Protein AF-A0A966X1D1-F1 (afdb_monomer)

pLDDT: mean 87.2, std 9.24, range [39.31, 96.75]

Foldseek 3Di:
DEEEEALQQDAPVNVVVVLVVQVVCPPPPPRDDYHYYHDVLPNPVVVVRRDSVVVVVVVVSCCVRVVDDDDDAQEDAPAFQQVLVVVQVVCVDPVHDPPRPDDRHHYPHFQDDDPDDDPQRRHDDDDDDQQDQDDDDPPDDDDDCVVDPDDDPVCDSVLVSLLVVLLVVLVVLVVQQVRDWDWDWDQDPVHNVDTDIDTDRDALVVDDDDDPDCPNVVSNVVSNVVSVRDDDDPDPCPVCNDLVNVLVVLLVVCLVPVQPQVSVLSVCCDPLNNDDPVRVVQLVVQCVDPPDDPGSLCCLCPPDDDPCNVSSPVVNVVSVVLSVVVVPDDPVVSVVCSVVVSD

Mean predicted aligned error: 11.19 Å

Nearest PDB structures (foldseek):
  4cej-assembly1_A  TM=7.324E-01  e=1.810E-12  Bacillus subtilis subsp. subtilis str. 168
  4ceh-assembly1_A  TM=7.494E-01  e=4.496E-12  Bacillus subtilis subsp. subtilis str. 168
  4cei-assembly1_A  TM=7.234E-01  e=2.853E-12  Bacillus subtilis subsp. subtilis str. 168
  3u4q-assembly1_A  TM=7.160E-01  e=6.696E-10  Bacillus subtilis
  4c2t-assembly1_B  TM=5.516E-01  e=1.252E-07  Deinococcus radiodurans

Structure (mmCIF, N/CA/C/O backbone):
data_AF-A0A966X1D1-F1
#
_entry.id   AF-A0A966X1D1-F1
#
loop_
_atom_site.group_PDB
_atom_site.id
_atom_site.type_symbol
_atom_site.label_atom_id
_atom_site.label_alt_id
_atom_site.label_comp_id
_atom_site.label_asym_id
_atom_site.label_entity_id
_atom_site.label_seq_id
_atom_site.pdbx_PDB_ins_code
_atom_site.Cartn_x
_atom_site.Cartn_y
_atom_site.Cartn_z
_atom_site.occupancy
_atom_site.B_iso_or_equiv
_atom_site.auth_seq_id
_atom_site.auth_comp_id
_atom_site.auth_asym_id
_atom_site.auth_atom_id
_atom_site.pdbx_PDB_model_num
ATOM 1 N N . HIS A 1 1 ? -9.100 1.333 -34.256 1.00 88.81 1 HIS A N 1
ATOM 2 C CA . HIS A 1 1 ? -7.800 0.858 -33.735 1.00 88.81 1 HIS A CA 1
ATOM 3 C C . HIS A 1 1 ? -8.018 0.293 -32.345 1.00 88.81 1 HIS A C 1
ATOM 5 O O . HIS A 1 1 ? -8.866 0.823 -31.640 1.00 88.81 1 HIS A O 1
ATOM 11 N N . ILE A 1 2 ? -7.285 -0.753 -31.975 1.00 92.50 2 ILE A N 1
ATOM 12 C CA . ILE A 1 2 ? -7.298 -1.368 -30.646 1.00 92.50 2 ILE A CA 1
ATOM 13 C C . ILE A 1 2 ? -5.863 -1.355 -30.138 1.00 92.50 2 ILE A C 1
ATOM 15 O O . ILE A 1 2 ? -4.967 -1.827 -30.839 1.00 92.50 2 ILE A O 1
ATOM 19 N N . LEU A 1 3 ? -5.660 -0.802 -28.948 1.00 95.25 3 LEU A N 1
ATOM 20 C CA . LEU A 1 3 ? -4.373 -0.778 -28.267 1.00 95.25 3 LEU A CA 1
ATOM 21 C C . LEU A 1 3 ? -4.530 -1.511 -26.944 1.00 95.25 3 LEU A C 1
ATOM 23 O O . LEU A 1 3 ? -5.483 -1.250 -26.210 1.00 95.25 3 LEU A O 1
ATOM 27 N N . ILE A 1 4 ? -3.617 -2.432 -26.672 1.00 93.50 4 ILE A N 1
ATOM 28 C CA . ILE A 1 4 ? -3.627 -3.247 -25.463 1.00 93.50 4 ILE A CA 1
ATOM 29 C C . ILE A 1 4 ? -2.262 -3.103 -24.825 1.00 93.50 4 ILE A C 1
ATOM 31 O O . ILE A 1 4 ? -1.259 -3.457 -25.438 1.00 93.50 4 ILE A O 1
ATOM 35 N N . ASP A 1 5 ? -2.248 -2.557 -23.620 1.00 93.75 5 ASP A N 1
ATOM 36 C CA . ASP A 1 5 ? -1.052 -2.427 -22.799 1.00 93.75 5 ASP A CA 1
ATOM 37 C C . ASP A 1 5 ? -1.064 -3.493 -21.696 1.00 93.75 5 ASP A C 1
ATOM 39 O O . ASP A 1 5 ? -2.114 -4.080 -21.416 1.00 93.75 5 ASP A O 1
ATOM 43 N N . GLU A 1 6 ? 0.092 -3.748 -21.089 1.00 91.81 6 GLU A N 1
ATOM 44 C CA . GLU A 1 6 ? 0.270 -4.727 -20.005 1.00 91.81 6 GLU A CA 1
ATOM 45 C C . GLU A 1 6 ? -0.285 -6.128 -20.341 1.00 91.81 6 GLU A C 1
ATOM 47 O O . GLU A 1 6 ? -0.885 -6.819 -19.510 1.00 91.81 6 GLU A O 1
ATOM 52 N N . PHE A 1 7 ? -0.090 -6.581 -21.588 1.00 91.81 7 PHE A N 1
ATOM 53 C CA . PHE A 1 7 ? -0.686 -7.827 -22.081 1.00 91.81 7 PHE A CA 1
ATOM 54 C C . PHE A 1 7 ? -0.301 -9.065 -21.258 1.00 91.81 7 PHE A C 1
ATOM 56 O O . PHE A 1 7 ? -1.066 -10.031 -21.215 1.00 91.81 7 PHE A O 1
ATOM 63 N N . GLN A 1 8 ? 0.831 -9.028 -20.550 1.00 87.38 8 GLN A N 1
ATOM 64 C CA . GLN A 1 8 ? 1.269 -10.098 -19.655 1.00 87.38 8 GLN A CA 1
ATOM 65 C C . GLN A 1 8 ? 0.300 -10.418 -18.519 1.00 87.38 8 GLN A C 1
ATOM 67 O O . GLN A 1 8 ? 0.338 -11.535 -18.005 1.00 87.38 8 GLN A O 1
ATOM 72 N N . ASP A 1 9 ? -0.582 -9.484 -18.167 1.00 87.62 9 ASP A N 1
ATOM 73 C CA . ASP A 1 9 ? -1.576 -9.666 -17.109 1.00 87.62 9 ASP A CA 1
ATOM 74 C C . ASP A 1 9 ? -2.935 -10.145 -17.643 1.00 87.62 9 ASP A C 1
ATOM 76 O O . ASP A 1 9 ? -3.873 -10.378 -16.873 1.00 87.62 9 ASP A O 1
ATOM 80 N N . THR A 1 10 ? -3.034 -10.356 -18.958 1.00 86.75 10 THR A N 1
ATOM 81 C CA . THR A 1 10 ? -4.233 -10.877 -19.618 1.00 86.75 10 THR A CA 1
ATOM 82 C C . THR A 1 10 ? -4.444 -12.345 -19.254 1.00 86.75 10 THR A C 1
ATOM 84 O O . THR A 1 10 ? -3.523 -13.164 -19.297 1.00 86.75 10 THR A O 1
ATOM 87 N N . ASN A 1 11 ? -5.682 -12.713 -18.924 1.00 87.12 11 ASN A N 1
ATOM 88 C CA . ASN A 1 11 ? -6.058 -14.109 -18.701 1.00 87.12 11 ASN A CA 1
ATOM 89 C C . ASN A 1 11 ? -6.617 -14.769 -19.986 1.00 87.12 11 ASN A C 1
ATOM 91 O O . ASN A 1 11 ? -7.057 -14.073 -20.908 1.00 87.12 11 ASN A O 1
ATOM 95 N N . PRO A 1 12 ? -6.666 -16.115 -20.066 1.00 88.44 12 PRO A N 1
ATOM 96 C CA . PRO A 1 12 ? -7.132 -16.805 -21.271 1.00 88.44 12 PRO A CA 1
ATOM 97 C C . PRO A 1 12 ? -8.555 -16.442 -21.714 1.00 88.44 12 PRO A C 1
ATOM 99 O O . PRO A 1 12 ? -8.830 -16.452 -22.909 1.00 88.44 12 PRO A O 1
ATOM 102 N N . LEU A 1 13 ? -9.451 -16.095 -20.783 1.00 89.94 13 LEU A N 1
ATOM 103 C CA . LEU A 1 13 ? -10.827 -15.707 -21.102 1.00 89.94 13 LEU A CA 1
ATOM 104 C C . LEU A 1 13 ? -10.876 -14.332 -21.780 1.00 89.94 13 LEU A C 1
ATOM 106 O O . LEU A 1 13 ? -11.547 -14.173 -22.795 1.00 89.94 13 LEU A O 1
ATOM 110 N N . GLN A 1 14 ? -10.136 -13.353 -21.256 1.00 90.06 14 GLN A N 1
ATOM 111 C CA . GLN A 1 14 ? -10.002 -12.028 -21.870 1.00 90.06 14 GLN A CA 1
ATOM 112 C C . GLN A 1 14 ? -9.433 -12.143 -23.287 1.00 90.06 14 GLN A C 1
ATOM 114 O O . GLN A 1 14 ? -9.972 -11.543 -24.218 1.00 90.06 14 GLN A O 1
ATOM 119 N N . TRP A 1 15 ? -8.403 -12.978 -23.466 1.00 91.81 15 TRP A N 1
ATOM 120 C CA . TRP A 1 15 ? -7.852 -13.257 -24.788 1.00 91.81 15 TRP A CA 1
ATOM 121 C C . TRP A 1 15 ? -8.873 -13.928 -25.716 1.00 91.81 15 TRP A C 1
ATOM 123 O O . TRP A 1 15 ? -9.008 -13.514 -26.861 1.00 91.81 15 TRP A O 1
ATOM 133 N N . GLN A 1 16 ? -9.633 -14.920 -25.242 1.00 92.25 16 GLN A N 1
ATOM 134 C CA . GLN A 1 16 ? -10.668 -15.586 -26.043 1.00 92.25 16 GLN A CA 1
ATOM 135 C C . GLN A 1 16 ? -11.776 -14.631 -26.494 1.00 92.25 16 GLN A C 1
ATOM 137 O O . GLN A 1 16 ? -12.196 -14.706 -27.649 1.00 92.25 16 GLN A O 1
ATOM 142 N N . ILE A 1 17 ? -12.232 -13.730 -25.619 1.00 92.19 17 ILE A N 1
ATOM 143 C CA . ILE A 1 17 ? -13.240 -12.714 -25.953 1.00 92.19 17 ILE A CA 1
ATOM 144 C C . ILE A 1 17 ? -12.704 -11.794 -27.049 1.00 92.19 17 ILE A C 1
ATOM 146 O O . ILE A 1 17 ? -13.352 -11.620 -28.081 1.00 92.19 17 ILE A O 1
ATOM 150 N N . LEU A 1 18 ? -11.498 -11.256 -26.849 1.00 91.62 18 LEU A N 1
ATOM 151 C CA . LEU A 1 18 ? -10.853 -10.385 -27.825 1.00 91.62 18 LEU A CA 1
ATOM 152 C C . LEU A 1 18 ? -10.659 -11.102 -29.163 1.00 91.62 18 LEU A C 1
ATOM 154 O O . LEU A 1 18 ? -11.050 -10.579 -30.200 1.00 91.62 18 LEU A O 1
ATOM 158 N N . LYS A 1 19 ? -10.099 -12.313 -29.138 1.00 91.88 19 LYS A N 1
ATOM 159 C CA . LYS A 1 19 ? -9.863 -13.133 -30.326 1.00 91.88 19 LYS A CA 1
ATOM 160 C C . LYS A 1 19 ? -11.161 -13.395 -31.087 1.00 91.88 19 LYS A C 1
ATOM 162 O O . LYS A 1 19 ? -11.200 -13.162 -32.287 1.00 91.88 19 LYS A O 1
ATOM 167 N N . SER A 1 20 ? -12.226 -13.798 -30.393 1.00 91.94 20 SER A N 1
ATOM 168 C CA . SER A 1 20 ? -13.531 -14.069 -31.016 1.00 91.94 20 SER A CA 1
ATOM 169 C C . SER A 1 20 ? -14.120 -12.817 -31.666 1.00 91.94 20 SER A C 1
ATOM 171 O O . SER A 1 20 ? -14.662 -12.882 -32.766 1.00 91.94 20 SER A O 1
ATOM 173 N N . TRP A 1 21 ? -13.982 -11.663 -31.010 1.00 91.62 21 TRP A N 1
ATOM 174 C CA . TRP A 1 21 ? -14.433 -10.390 -31.563 1.00 91.62 21 TRP A CA 1
ATOM 175 C C . TRP A 1 21 ? -13.627 -9.977 -32.800 1.00 91.62 21 TRP A C 1
ATOM 177 O O . TRP A 1 21 ? -14.213 -9.554 -33.791 1.00 91.62 21 TRP A O 1
ATOM 187 N N . LEU A 1 22 ? -12.302 -10.151 -32.778 1.00 91.38 22 LEU A N 1
ATOM 188 C CA . LEU A 1 22 ? -11.427 -9.874 -33.921 1.00 91.38 22 LEU A CA 1
ATOM 189 C C . LEU A 1 22 ? -11.701 -10.819 -35.102 1.00 91.38 22 LEU A C 1
ATOM 191 O O . LEU A 1 22 ? -11.741 -10.371 -36.246 1.00 91.38 22 LEU A O 1
ATOM 195 N N . GLU A 1 23 ? -11.932 -12.106 -34.833 1.00 89.56 23 GLU A N 1
ATOM 196 C CA . GLU A 1 23 ? -12.261 -13.113 -35.850 1.00 89.56 23 GLU A CA 1
ATOM 197 C C . GLU A 1 23 ? -13.614 -12.844 -36.524 1.00 89.56 23 GLU A C 1
ATOM 199 O O . GLU A 1 23 ? -13.750 -13.093 -37.721 1.00 89.56 23 GLU A O 1
ATOM 204 N N . ALA A 1 24 ? -14.587 -12.275 -35.803 1.00 89.56 24 ALA A N 1
ATOM 205 C CA . ALA A 1 24 ? -15.908 -11.952 -36.347 1.00 89.56 24 ALA A CA 1
ATOM 206 C C . ALA A 1 24 ? -15.876 -10.920 -37.492 1.00 89.56 24 ALA A C 1
ATOM 208 O O . ALA A 1 24 ? -16.814 -10.870 -38.284 1.00 89.56 24 ALA A O 1
ATOM 209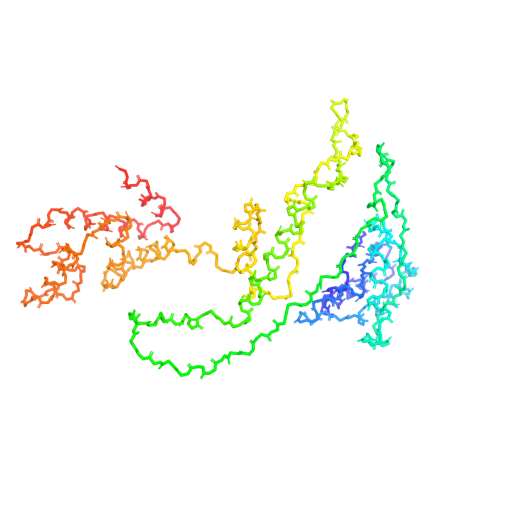 N N . TYR A 1 25 ? -14.805 -10.127 -37.612 1.00 87.50 25 TYR A N 1
ATOM 210 C CA . TYR A 1 25 ? -14.628 -9.197 -38.731 1.00 87.50 25 TYR A CA 1
ATOM 211 C C . TYR A 1 25 ? -14.186 -9.884 -40.033 1.00 87.50 25 TYR A C 1
ATOM 213 O O . TYR A 1 25 ? -14.364 -9.305 -41.099 1.00 87.50 25 TYR A O 1
ATOM 221 N N . GLY A 1 26 ? -13.597 -11.086 -39.989 1.00 82.56 26 GLY A N 1
ATOM 222 C CA . GLY A 1 26 ? -13.077 -11.759 -41.186 1.00 82.56 26 GLY A CA 1
ATOM 223 C C . GLY A 1 26 ? -12.153 -10.862 -42.031 1.00 82.56 26 GLY A C 1
ATOM 224 O O . GLY A 1 26 ? -11.173 -10.311 -41.514 1.00 82.56 26 GLY A O 1
ATOM 225 N N . ASP A 1 27 ? -12.499 -10.707 -43.313 1.00 78.69 27 ASP A N 1
ATOM 226 C CA . ASP A 1 27 ? -11.814 -9.847 -44.295 1.00 78.69 27 ASP A CA 1
ATOM 227 C C . ASP A 1 27 ? -12.504 -8.479 -44.493 1.00 78.69 27 ASP A C 1
ATOM 229 O O . ASP A 1 27 ? -12.261 -7.791 -45.486 1.00 78.69 27 ASP A O 1
ATOM 233 N N . ASP A 1 28 ? -13.379 -8.065 -43.569 1.00 81.62 28 ASP A N 1
ATOM 234 C CA . ASP A 1 28 ? -14.044 -6.759 -43.624 1.00 81.62 28 ASP A CA 1
ATOM 235 C C . ASP A 1 28 ? -13.009 -5.617 -43.649 1.00 81.62 28 ASP A C 1
ATOM 237 O O . ASP A 1 28 ? -12.093 -5.546 -42.824 1.00 81.62 28 ASP A O 1
ATOM 241 N N . ALA A 1 29 ? -13.184 -4.676 -44.579 1.00 76.56 29 ALA A N 1
ATOM 242 C CA . ALA A 1 29 ? -12.349 -3.484 -44.703 1.00 76.56 29 ALA A CA 1
ATOM 243 C C . ALA A 1 29 ? -12.381 -2.594 -43.444 1.00 76.56 29 ALA A C 1
ATOM 245 O O . ALA A 1 29 ? -11.431 -1.852 -43.189 1.00 76.56 29 ALA A O 1
ATOM 246 N N . ASN A 1 30 ? -13.441 -2.688 -42.634 1.00 84.81 30 ASN A N 1
ATOM 247 C CA . ASN A 1 30 ? -13.583 -1.968 -41.368 1.00 84.81 30 ASN A CA 1
ATOM 248 C C . ASN A 1 30 ? -12.915 -2.676 -40.178 1.00 84.81 30 ASN A C 1
ATOM 250 O O . ASN A 1 30 ? -13.029 -2.206 -39.040 1.00 84.81 30 ASN A O 1
ATOM 254 N N . ARG A 1 31 ? -12.213 -3.795 -40.405 1.00 88.12 31 ARG A N 1
ATOM 255 C CA . ARG A 1 31 ? -11.519 -4.530 -39.345 1.00 8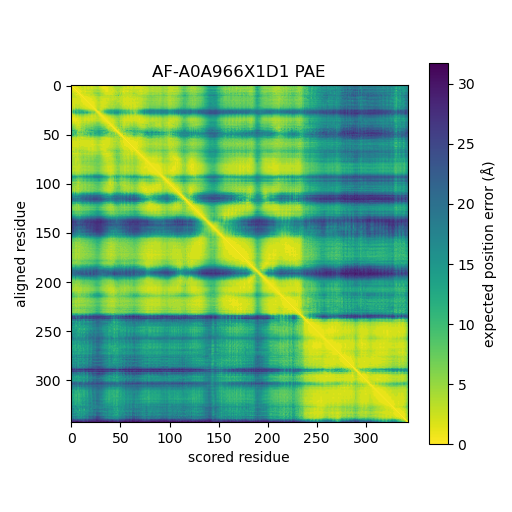8.12 31 ARG A CA 1
ATOM 256 C C . ARG A 1 31 ? -10.507 -3.626 -38.623 1.00 88.12 31 ARG A C 1
ATOM 258 O O . ARG A 1 31 ? -9.662 -2.992 -39.262 1.00 88.12 31 ARG A O 1
ATOM 265 N N . PRO A 1 32 ? -10.535 -3.562 -37.280 1.00 90.38 32 PRO A N 1
ATOM 266 C CA . PRO A 1 32 ? -9.653 -2.674 -36.536 1.00 90.38 32 PRO A CA 1
ATOM 267 C C . PRO A 1 32 ? -8.192 -3.126 -36.632 1.00 90.38 32 PRO A C 1
ATOM 269 O O . PRO A 1 32 ? -7.889 -4.307 -36.496 1.00 90.38 32 PRO A O 1
ATOM 272 N N . LYS A 1 33 ? -7.260 -2.177 -36.777 1.00 91.75 33 LYS A N 1
ATOM 273 C CA . LYS A 1 33 ? -5.832 -2.447 -36.538 1.00 91.75 33 LYS A CA 1
ATOM 274 C C . LYS A 1 33 ? -5.593 -2.685 -35.048 1.00 91.75 33 LYS A C 1
ATOM 276 O O . LYS A 1 33 ? -6.144 -1.937 -34.234 1.00 91.75 33 LYS A O 1
ATOM 281 N N . VAL A 1 34 ? -4.758 -3.666 -34.720 1.00 93.19 34 VAL A N 1
ATOM 282 C CA . VAL A 1 34 ? -4.457 -4.093 -33.348 1.00 93.19 34 VAL A CA 1
ATOM 283 C C . VAL A 1 34 ? -2.988 -3.819 -33.036 1.00 93.19 34 VAL A C 1
ATOM 285 O O . VAL A 1 34 ? -2.125 -4.085 -33.868 1.00 93.19 34 VAL A O 1
ATOM 288 N N . PHE A 1 35 ? -2.715 -3.290 -31.847 1.00 95.00 35 PHE A N 1
ATOM 289 C CA . PHE A 1 35 ? -1.373 -3.089 -31.311 1.00 95.00 35 PHE A CA 1
ATOM 290 C C . PHE A 1 35 ? -1.340 -3.592 -29.867 1.00 95.00 35 PHE A C 1
ATOM 292 O O . PHE A 1 35 ? -2.187 -3.200 -29.065 1.00 95.00 35 PHE A O 1
ATOM 299 N N . ILE A 1 36 ? -0.400 -4.482 -29.555 1.00 94.19 36 ILE A N 1
ATOM 300 C CA . ILE A 1 36 ? -0.274 -5.115 -28.239 1.00 94.19 36 ILE A CA 1
ATOM 301 C C . ILE A 1 36 ? 1.122 -4.831 -27.695 1.00 94.19 36 ILE A C 1
ATOM 303 O O . ILE A 1 36 ? 2.110 -5.018 -28.403 1.00 94.19 36 ILE A O 1
ATOM 307 N N . VAL A 1 37 ? 1.187 -4.404 -26.439 1.00 94.50 37 VAL A N 1
ATOM 308 C CA . VAL A 1 37 ? 2.413 -4.147 -25.685 1.00 94.50 37 VAL A CA 1
ATOM 309 C C . VAL A 1 37 ? 2.371 -4.950 -24.392 1.00 94.50 37 VAL A C 1
ATOM 311 O O . VAL A 1 37 ? 1.318 -5.119 -23.776 1.00 94.50 37 VAL A O 1
ATOM 314 N N . GLY A 1 38 ? 3.524 -5.467 -23.985 1.00 91.69 38 GLY A N 1
ATOM 315 C CA . GLY A 1 38 ? 3.691 -6.084 -22.681 1.00 91.69 38 GLY A CA 1
ATOM 316 C C . GLY A 1 38 ? 5.076 -6.692 -22.509 1.00 91.69 38 GLY A C 1
ATOM 317 O O . GLY A 1 38 ? 5.841 -6.818 -23.467 1.00 91.69 38 GLY A O 1
ATOM 318 N N . ASP A 1 39 ? 5.388 -7.084 -21.279 1.00 89.31 39 ASP A N 1
ATOM 319 C CA . ASP A 1 39 ? 6.649 -7.732 -20.926 1.00 89.31 39 ASP A CA 1
ATOM 320 C C . ASP A 1 39 ? 6.376 -9.058 -20.201 1.00 89.31 39 ASP A C 1
ATOM 322 O O . ASP A 1 39 ? 5.984 -9.050 -19.029 1.00 89.31 39 ASP A O 1
ATOM 326 N N . PRO A 1 40 ? 6.621 -10.219 -20.840 1.00 85.00 40 PRO A N 1
ATOM 327 C CA . PRO A 1 40 ? 6.449 -11.525 -20.204 1.00 85.00 40 PRO A CA 1
ATOM 328 C C . PRO A 1 40 ? 7.212 -11.665 -18.877 1.00 85.00 40 PRO A C 1
ATOM 330 O O . PRO A 1 40 ? 6.760 -12.381 -17.980 1.00 85.00 40 PRO A O 1
ATOM 333 N N . LYS A 1 41 ? 8.344 -10.960 -18.722 1.00 83.44 41 LYS A N 1
ATOM 334 C CA . LYS A 1 41 ? 9.158 -10.960 -17.494 1.00 83.44 41 LYS A CA 1
ATOM 335 C C . LYS A 1 41 ? 8.411 -10.352 -16.304 1.00 83.44 41 LYS A C 1
ATOM 337 O O . LYS A 1 41 ? 8.664 -10.742 -15.163 1.00 83.44 41 LYS A O 1
ATOM 342 N N . GLN A 1 42 ? 7.481 -9.434 -16.571 1.00 83.75 42 GLN A N 1
ATOM 343 C CA . GLN A 1 42 ? 6.706 -8.688 -15.577 1.00 83.75 42 GLN A CA 1
ATOM 344 C C . GLN A 1 42 ? 5.358 -9.345 -15.244 1.00 83.75 42 GLN A C 1
ATOM 346 O O . GLN A 1 42 ? 4.578 -8.780 -14.484 1.00 83.75 42 GLN A O 1
ATOM 351 N N . SER A 1 43 ? 5.093 -10.562 -15.741 1.00 85.00 43 SER A N 1
ATOM 352 C CA . SER A 1 43 ? 3.894 -11.343 -15.403 1.00 85.00 43 SER A CA 1
ATOM 353 C C . SER A 1 43 ? 3.899 -11.776 -13.926 1.00 85.00 43 SER A C 1
ATOM 355 O O . SER A 1 43 ? 4.234 -12.918 -13.587 1.00 85.00 43 SER A O 1
ATOM 357 N N . ILE A 1 44 ? 3.475 -10.889 -13.027 1.00 80.12 44 ILE A N 1
ATOM 358 C CA . ILE A 1 44 ? 3.412 -11.140 -11.577 1.00 80.12 44 ILE A CA 1
ATOM 359 C C . ILE A 1 44 ? 2.012 -11.555 -11.091 1.00 80.12 44 ILE A C 1
ATOM 361 O O . ILE A 1 44 ? 1.847 -11.942 -9.932 1.00 80.12 44 ILE A O 1
ATOM 365 N N . TYR A 1 45 ? 1.007 -11.567 -11.975 1.00 77.88 45 TYR A N 1
ATOM 366 C CA . TYR A 1 45 ? -0.391 -11.878 -11.651 1.00 77.88 45 TYR A CA 1
ATOM 367 C C . TYR A 1 45 ? -0.826 -13.321 -11.969 1.00 77.88 45 TYR A C 1
ATOM 369 O O . TYR A 1 45 ? -2.012 -13.593 -12.162 1.00 77.88 45 TYR A O 1
ATOM 377 N N . ARG A 1 46 ? 0.090 -14.303 -11.942 1.00 75.62 46 ARG A N 1
ATOM 378 C CA . ARG A 1 46 ? -0.248 -15.729 -12.176 1.00 75.62 46 ARG A CA 1
ATOM 379 C C . ARG A 1 46 ? -1.361 -16.253 -11.251 1.00 75.62 46 ARG A C 1
ATOM 381 O O . ARG A 1 46 ? -2.156 -17.096 -11.656 1.00 75.62 46 ARG A O 1
ATOM 388 N N . PHE A 1 47 ? -1.474 -15.727 -10.030 1.00 72.44 47 PHE A N 1
ATOM 389 C CA . PHE A 1 47 ? -2.561 -16.061 -9.097 1.00 72.44 47 PHE A CA 1
ATOM 390 C C . PHE A 1 47 ? -3.955 -15.626 -9.592 1.00 72.44 47 PHE A C 1
ATOM 392 O O . PHE A 1 47 ? -4.956 -16.203 -9.179 1.00 72.44 47 PHE A O 1
ATOM 399 N N . ARG A 1 48 ? -4.028 -14.659 -10.518 1.00 67.25 48 ARG A N 1
ATOM 400 C CA . ARG A 1 48 ? -5.246 -14.255 -11.244 1.00 67.25 48 ARG A CA 1
ATOM 401 C C . ARG A 1 48 ? -5.424 -14.996 -12.576 1.00 67.25 48 ARG A C 1
ATOM 403 O O . ARG A 1 48 ? -6.263 -14.605 -13.380 1.00 67.25 48 ARG A O 1
ATOM 410 N N . ARG A 1 49 ? -4.673 -16.085 -12.791 1.00 71.75 49 ARG A N 1
ATOM 411 C CA . ARG A 1 49 ? -4.660 -16.906 -14.016 1.00 71.75 49 ARG A CA 1
ATOM 412 C C . ARG A 1 49 ? -4.110 -16.193 -15.259 1.00 71.75 49 ARG A C 1
ATOM 414 O O . ARG A 1 49 ? -4.449 -16.598 -16.368 1.00 71.75 49 ARG A O 1
ATOM 421 N N . ALA A 1 50 ? -3.264 -15.176 -15.091 1.00 68.75 50 ALA A N 1
ATOM 422 C CA . ALA A 1 50 ? -2.432 -14.686 -16.188 1.00 68.75 50 ALA A CA 1
ATOM 423 C C . ALA A 1 50 ? -1.494 -15.811 -16.668 1.00 68.75 50 ALA A C 1
ATOM 425 O O . ALA A 1 50 ? -0.950 -16.562 -15.846 1.00 68.75 50 ALA A O 1
ATOM 426 N N . ASP A 1 51 ? -1.345 -15.958 -17.985 1.00 74.38 51 ASP A N 1
ATOM 427 C CA . ASP A 1 51 ? -0.569 -17.035 -18.605 1.00 74.38 51 ASP A CA 1
ATOM 428 C C . ASP A 1 51 ? 0.409 -16.460 -19.643 1.00 74.38 51 ASP A C 1
ATOM 430 O O . ASP A 1 51 ? -0.025 -16.066 -20.725 1.00 74.38 51 ASP A O 1
ATOM 434 N N . PRO A 1 52 ? 1.729 -16.453 -19.367 1.00 70.81 52 PRO A N 1
ATOM 435 C CA . PRO A 1 52 ? 2.741 -15.948 -20.298 1.00 70.81 52 PRO A CA 1
ATOM 436 C C . PRO A 1 52 ? 2.715 -16.611 -21.681 1.00 70.81 52 PRO A C 1
ATOM 438 O O . PRO A 1 52 ? 3.142 -16.002 -22.661 1.00 70.81 52 PRO A O 1
ATOM 441 N N . ARG A 1 53 ? 2.171 -17.834 -21.799 1.00 78.56 53 ARG A N 1
ATOM 442 C CA . ARG A 1 53 ? 2.000 -18.526 -23.091 1.00 78.56 53 ARG A CA 1
ATOM 443 C C . ARG A 1 53 ? 1.030 -17.796 -24.025 1.00 78.56 53 ARG A C 1
ATOM 445 O O . ARG A 1 53 ? 1.061 -18.027 -25.234 1.00 78.56 53 ARG A O 1
ATOM 452 N N . LEU A 1 54 ? 0.188 -16.907 -23.489 1.00 84.81 54 LEU A N 1
ATOM 453 C CA . LEU A 1 54 ? -0.717 -16.078 -24.281 1.00 84.81 54 LEU A CA 1
ATOM 454 C C . LEU A 1 54 ? 0.030 -15.114 -25.197 1.00 84.81 54 LEU A C 1
ATOM 456 O O . LEU A 1 54 ? -0.489 -14.838 -26.272 1.00 84.81 54 LEU A O 1
ATOM 460 N N . PHE A 1 55 ? 1.243 -14.666 -24.849 1.00 87.06 55 PHE A N 1
ATOM 461 C CA . PHE A 1 55 ? 2.047 -13.861 -25.775 1.00 87.06 55 PHE A CA 1
ATOM 462 C C . PHE A 1 55 ? 2.324 -14.616 -27.062 1.00 87.06 55 PHE A C 1
ATOM 464 O O . PHE A 1 55 ? 2.017 -14.116 -28.134 1.00 87.06 55 PHE A O 1
ATOM 471 N N . THR A 1 56 ? 2.826 -15.849 -26.965 1.00 86.94 56 THR A N 1
ATOM 472 C CA . THR A 1 56 ? 3.112 -16.669 -28.147 1.00 86.94 56 THR A CA 1
ATOM 473 C C . THR A 1 56 ? 1.853 -16.895 -28.985 1.00 86.94 56 THR A C 1
ATOM 475 O O . THR A 1 56 ? 1.897 -16.792 -30.209 1.00 86.94 56 THR A O 1
ATOM 478 N N . ALA A 1 57 ? 0.712 -17.153 -28.334 1.00 89.88 57 ALA A N 1
ATOM 479 C CA . ALA A 1 57 ? -0.565 -17.327 -29.023 1.00 89.88 57 ALA A CA 1
ATOM 480 C C . ALA A 1 57 ? -1.043 -16.039 -29.719 1.00 89.88 57 ALA A C 1
ATOM 482 O O . ALA A 1 57 ? -1.531 -16.100 -30.849 1.00 89.88 57 ALA A O 1
ATOM 483 N N . ALA A 1 58 ? -0.898 -14.885 -29.066 1.00 91.12 58 ALA A N 1
ATOM 484 C CA . ALA A 1 58 ? -1.283 -13.588 -29.607 1.00 91.12 58 ALA A CA 1
ATOM 485 C C . ALA A 1 58 ? -0.377 -13.153 -30.761 1.00 91.12 58 ALA A C 1
ATOM 487 O O . ALA A 1 58 ? -0.892 -12.730 -31.795 1.00 91.12 58 ALA A O 1
ATOM 488 N N . THR A 1 59 ? 0.940 -13.336 -30.633 1.00 91.50 59 THR A N 1
ATOM 489 C CA . THR A 1 59 ? 1.910 -13.086 -31.707 1.00 91.50 59 THR A CA 1
ATOM 490 C C . THR A 1 59 ? 1.554 -13.900 -32.944 1.00 91.50 59 THR A C 1
ATOM 492 O O . THR A 1 59 ? 1.316 -13.322 -33.999 1.00 91.50 59 THR A O 1
ATOM 495 N N . HIS A 1 60 ? 1.390 -15.222 -32.803 1.00 92.31 60 HIS A N 1
ATOM 496 C CA . HIS A 1 60 ? 1.055 -16.084 -33.938 1.00 92.31 60 HIS A CA 1
ATOM 497 C C . HIS A 1 60 ? -0.283 -15.703 -34.592 1.00 92.31 60 HIS A C 1
ATOM 499 O O . HIS A 1 60 ? -0.419 -15.724 -35.816 1.00 92.31 60 HIS A O 1
ATOM 505 N N . PHE A 1 61 ? -1.283 -15.332 -33.786 1.00 92.50 61 PHE A N 1
ATOM 506 C CA . PHE A 1 61 ? -2.573 -14.870 -34.293 1.00 92.50 61 PHE A CA 1
ATOM 507 C C . PHE A 1 61 ? -2.441 -13.569 -35.099 1.00 92.50 61 PHE A C 1
ATOM 509 O O . PHE A 1 61 ? -2.971 -13.474 -36.207 1.00 92.50 61 PHE A O 1
ATOM 516 N N . LEU A 1 62 ? -1.724 -12.573 -34.578 1.00 93.19 62 LEU A N 1
ATOM 517 C CA . LEU A 1 62 ? -1.565 -11.282 -35.247 1.00 93.19 62 LEU A CA 1
ATOM 518 C C . LEU A 1 62 ? -0.674 -11.371 -36.493 1.00 93.19 62 LEU A C 1
ATOM 520 O O . LEU A 1 62 ? -0.999 -10.758 -37.508 1.00 93.19 62 LEU A O 1
ATOM 524 N N . GLU A 1 63 ? 0.393 -12.167 -36.470 1.00 93.50 63 GLU A N 1
ATOM 525 C CA . GLU A 1 63 ? 1.213 -12.441 -37.658 1.00 93.50 63 GLU A CA 1
ATOM 526 C C . GLU A 1 63 ? 0.361 -13.056 -38.773 1.00 93.50 63 GLU A C 1
ATOM 528 O O . GLU A 1 63 ? 0.344 -12.564 -39.901 1.00 93.50 63 GLU A O 1
ATOM 533 N N . LYS A 1 64 ? -0.421 -14.091 -38.441 1.00 91.50 64 LYS A N 1
ATOM 534 C CA . LYS A 1 64 ? -1.224 -14.834 -39.415 1.00 91.50 64 LYS A CA 1
ATOM 535 C C . LYS A 1 64 ? -2.394 -14.030 -39.981 1.00 91.50 64 LYS A C 1
ATOM 537 O O . LYS A 1 64 ? -2.660 -14.109 -41.177 1.00 91.50 64 LYS A O 1
ATOM 542 N N . HIS A 1 65 ? -3.130 -13.313 -39.133 1.00 90.12 65 HIS A N 1
ATOM 543 C CA . HIS A 1 65 ? -4.396 -12.683 -39.526 1.00 90.12 65 HIS A CA 1
ATOM 544 C C . HIS A 1 65 ? -4.261 -11.193 -39.849 1.00 90.12 65 HIS A C 1
ATOM 546 O O . HIS A 1 65 ? -5.070 -10.663 -40.611 1.00 90.12 65 HIS A O 1
ATOM 552 N N . TYR A 1 66 ? -3.249 -10.518 -39.300 1.00 90.62 66 TYR A N 1
ATOM 553 C CA . TYR A 1 66 ? -3.043 -9.075 -39.447 1.00 90.62 66 TYR A CA 1
ATOM 554 C C . TYR A 1 66 ? -1.727 -8.710 -40.141 1.00 90.62 66 TYR A C 1
ATOM 556 O O . TYR A 1 66 ? -1.519 -7.527 -40.404 1.00 90.62 66 TYR A O 1
ATOM 564 N N . GLY A 1 67 ? -0.856 -9.682 -40.450 1.00 90.12 67 GLY A N 1
ATOM 565 C CA . GLY A 1 67 ? 0.475 -9.404 -40.998 1.00 90.12 67 GLY A CA 1
ATOM 566 C C . GLY A 1 67 ? 1.330 -8.571 -40.040 1.00 90.12 67 GLY A C 1
ATOM 567 O O . GLY A 1 67 ? 2.108 -7.730 -40.484 1.00 90.12 67 GLY A O 1
ATOM 568 N N . ALA A 1 68 ? 1.112 -8.729 -38.731 1.00 92.75 68 ALA A N 1
ATOM 569 C CA . ALA A 1 68 ? 1.830 -7.972 -37.715 1.00 92.75 68 ALA A CA 1
ATOM 570 C C . ALA A 1 68 ? 3.309 -8.382 -37.651 1.00 92.75 68 ALA A C 1
ATOM 572 O O . ALA A 1 68 ? 3.650 -9.529 -37.928 1.00 92.75 68 ALA A O 1
ATOM 573 N N . ALA A 1 69 ? 4.164 -7.446 -37.241 1.00 92.62 69 ALA A N 1
ATOM 574 C CA . ALA A 1 69 ? 5.563 -7.699 -36.921 1.00 92.62 69 ALA A CA 1
ATOM 575 C C . ALA A 1 69 ? 5.749 -7.724 -35.399 1.00 92.62 69 ALA A C 1
ATOM 577 O O . ALA A 1 69 ? 5.167 -6.900 -34.687 1.00 92.62 69 ALA A O 1
ATOM 578 N N . LEU A 1 70 ? 6.558 -8.663 -34.908 1.00 91.44 70 LEU A N 1
ATOM 579 C CA . LEU A 1 70 ? 7.007 -8.681 -33.521 1.00 91.44 70 LEU A CA 1
ATOM 580 C C . LEU A 1 70 ? 8.217 -7.756 -33.368 1.00 91.44 70 LEU A C 1
ATOM 582 O O . LEU A 1 70 ? 9.255 -7.987 -33.981 1.00 91.44 70 LEU A O 1
ATOM 586 N N . GLU A 1 71 ? 8.091 -6.754 -32.505 1.00 92.19 71 GLU A N 1
ATOM 587 C CA . GLU A 1 71 ? 9.170 -5.827 -32.167 1.00 92.19 71 GLU A CA 1
ATOM 588 C C . GLU A 1 71 ? 9.623 -6.070 -30.726 1.00 92.19 71 GLU A C 1
ATOM 590 O O . GLU A 1 71 ? 8.876 -5.829 -29.776 1.00 92.19 71 GLU A O 1
ATOM 595 N N . GLU A 1 72 ? 10.853 -6.550 -30.548 1.00 90.19 72 GLU A N 1
ATOM 596 C CA . GLU A 1 72 ? 11.441 -6.758 -29.224 1.00 90.19 72 GLU A CA 1
ATOM 597 C C . GLU A 1 72 ? 12.304 -5.558 -28.821 1.00 90.19 72 GLU A C 1
ATOM 599 O O . GLU A 1 72 ? 13.201 -5.145 -29.553 1.00 90.19 72 GLU A O 1
ATOM 604 N N . GLN A 1 73 ? 12.066 -5.015 -27.626 1.00 91.81 73 GLN A N 1
ATOM 605 C CA . GLN A 1 73 ? 12.816 -3.878 -27.089 1.00 91.81 73 GLN A CA 1
ATOM 606 C C . GLN A 1 73 ? 13.415 -4.251 -25.731 1.00 91.81 73 GLN A C 1
ATOM 608 O O . GLN A 1 73 ? 12.694 -4.403 -24.748 1.00 91.81 73 GLN A O 1
ATOM 613 N N . ASN A 1 74 ? 14.743 -4.388 -25.678 1.00 92.00 74 ASN A N 1
ATOM 614 C CA . ASN A 1 74 ? 15.498 -4.689 -24.450 1.00 92.00 74 ASN A CA 1
ATOM 615 C C . ASN A 1 74 ? 16.290 -3.478 -23.937 1.00 92.00 74 ASN A C 1
ATOM 617 O O . ASN A 1 74 ? 17.161 -3.620 -23.082 1.00 92.00 74 ASN A O 1
ATOM 621 N N . THR A 1 75 ? 16.006 -2.285 -24.463 1.00 94.25 75 THR A N 1
ATOM 622 C CA . THR A 1 75 ? 16.724 -1.064 -24.100 1.00 94.25 75 THR A CA 1
ATOM 623 C C . THR A 1 75 ? 15.808 -0.108 -23.352 1.00 94.25 75 THR A C 1
ATOM 625 O O . THR A 1 75 ? 14.816 0.391 -23.887 1.00 94.25 75 THR A O 1
ATOM 628 N N . THR A 1 76 ? 16.137 0.173 -22.093 1.00 92.75 76 THR A N 1
ATOM 629 C CA . THR A 1 76 ? 15.368 1.100 -21.260 1.00 92.75 76 THR A CA 1
ATOM 630 C C . THR A 1 76 ? 15.758 2.550 -21.529 1.00 92.75 76 THR A C 1
ATOM 632 O O . THR A 1 76 ? 16.910 2.879 -21.798 1.00 92.75 76 THR A O 1
ATOM 635 N N . ARG A 1 77 ? 14.783 3.452 -21.417 1.00 91.88 77 ARG A N 1
ATOM 636 C CA . ARG A 1 77 ? 15.013 4.906 -21.351 1.00 91.88 77 ARG A CA 1
ATOM 637 C C . ARG A 1 77 ? 14.847 5.455 -19.932 1.00 91.88 77 ARG A C 1
ATOM 639 O O . ARG A 1 77 ? 15.011 6.650 -19.718 1.00 91.88 77 ARG A O 1
ATOM 646 N N . ARG A 1 78 ? 14.471 4.593 -18.978 1.00 90.12 78 ARG A N 1
ATOM 647 C CA . ARG A 1 78 ? 14.100 4.966 -17.606 1.00 90.12 78 ARG A CA 1
ATOM 648 C C . ARG A 1 78 ? 15.265 4.827 -16.634 1.00 90.12 78 ARG A C 1
ATOM 650 O O . ARG A 1 78 ? 15.453 5.692 -15.789 1.00 90.12 78 ARG A O 1
ATOM 657 N N . ASN A 1 79 ? 16.003 3.722 -16.726 1.00 92.25 79 ASN A N 1
ATOM 658 C CA . ASN A 1 79 ? 16.962 3.338 -15.695 1.00 92.25 79 ASN A CA 1
ATOM 659 C C . ASN A 1 79 ? 18.394 3.687 -16.099 1.00 92.25 79 ASN A C 1
ATOM 661 O O . ASN A 1 79 ? 18.802 3.463 -17.237 1.00 92.25 79 ASN A O 1
ATOM 665 N N . ALA A 1 80 ? 19.167 4.170 -15.132 1.00 92.50 80 ALA A N 1
ATOM 666 C CA . ALA A 1 80 ? 20.580 4.466 -15.306 1.00 92.50 80 ALA A CA 1
ATOM 667 C C . ALA A 1 80 ? 21.440 3.185 -15.442 1.00 92.50 80 ALA A C 1
ATOM 669 O O . ALA A 1 80 ? 21.023 2.125 -14.955 1.00 92.50 80 ALA A O 1
ATOM 670 N N . PRO A 1 81 ? 22.645 3.263 -16.045 1.00 94.00 81 PRO A N 1
ATOM 671 C CA . PRO A 1 81 ? 23.505 2.103 -16.298 1.00 94.00 81 PRO A CA 1
ATOM 672 C C . PRO A 1 81 ? 23.733 1.187 -15.090 1.00 94.00 81 PRO A C 1
ATOM 674 O O . PRO A 1 81 ? 23.612 -0.028 -15.218 1.00 94.00 81 PRO A O 1
ATOM 677 N N . LYS A 1 82 ? 23.975 1.741 -13.894 1.00 94.31 82 LYS A N 1
ATOM 678 C CA . LYS A 1 82 ? 24.225 0.948 -12.675 1.00 94.31 82 LYS A CA 1
ATOM 679 C C . LYS A 1 82 ? 23.019 0.132 -12.210 1.00 94.31 82 LYS A C 1
ATOM 681 O O . LYS A 1 82 ? 23.193 -0.926 -11.612 1.00 94.31 82 LYS A O 1
ATOM 686 N N . ILE A 1 83 ? 21.802 0.594 -12.498 1.00 94.69 83 ILE A N 1
ATOM 687 C CA . ILE A 1 83 ? 20.578 -0.169 -12.222 1.00 94.69 83 ILE A CA 1
ATOM 688 C C . ILE A 1 83 ? 20.452 -1.329 -13.211 1.00 94.69 83 ILE A C 1
ATOM 690 O O . ILE A 1 83 ? 20.137 -2.444 -12.805 1.00 94.69 83 ILE A O 1
ATOM 694 N N . VAL A 1 84 ? 20.723 -1.081 -14.496 1.00 95.25 84 VAL A N 1
ATOM 695 C CA . VAL A 1 84 ? 20.680 -2.117 -15.539 1.00 95.25 84 VAL A CA 1
ATOM 696 C C . VAL A 1 84 ? 21.730 -3.199 -15.290 1.00 95.25 84 VAL A C 1
ATOM 698 O O . VAL A 1 84 ? 21.393 -4.378 -15.326 1.00 95.25 84 VAL A O 1
ATOM 701 N N . GLU A 1 85 ? 22.955 -2.814 -14.922 1.00 95.12 85 GLU A N 1
ATOM 702 C CA . GLU A 1 85 ? 24.022 -3.736 -14.509 1.00 95.12 85 GLU A CA 1
ATOM 703 C C . GLU A 1 85 ? 23.564 -4.642 -13.355 1.00 95.12 85 GLU A C 1
ATOM 705 O O . GLU A 1 85 ? 23.719 -5.862 -13.416 1.00 95.12 85 GLU A O 1
ATOM 710 N N . ALA A 1 86 ? 22.929 -4.065 -12.329 1.00 94.81 86 ALA A N 1
ATOM 711 C CA . ALA A 1 86 ? 22.411 -4.827 -11.197 1.00 94.81 86 ALA A CA 1
ATOM 712 C C . ALA A 1 86 ? 21.282 -5.792 -11.600 1.00 94.81 86 ALA A C 1
ATOM 714 O O . ALA A 1 86 ? 21.264 -6.934 -11.142 1.00 94.81 86 ALA A O 1
ATOM 715 N N . VAL A 1 87 ? 20.356 -5.362 -12.464 1.00 93.38 87 VAL A N 1
ATOM 716 C CA . VAL A 1 87 ? 19.278 -6.218 -12.986 1.00 93.38 87 VAL A CA 1
ATOM 717 C C . VAL A 1 87 ? 19.864 -7.380 -13.789 1.00 93.38 87 VAL A C 1
ATOM 719 O O . VAL A 1 87 ? 19.544 -8.531 -13.495 1.00 93.38 87 VAL A O 1
ATOM 722 N N . ASN A 1 88 ? 20.765 -7.106 -14.735 1.00 94.25 88 ASN A N 1
ATOM 723 C CA . ASN A 1 88 ? 21.423 -8.139 -15.538 1.00 94.25 88 ASN A CA 1
ATOM 724 C C . ASN A 1 88 ? 22.172 -9.137 -14.646 1.00 94.25 88 ASN A C 1
ATOM 726 O O . ASN A 1 88 ? 21.993 -10.340 -14.806 1.00 94.25 88 ASN A O 1
ATOM 730 N N . ALA A 1 89 ? 22.924 -8.665 -13.647 1.00 93.25 89 ALA A N 1
ATOM 731 C CA . ALA A 1 89 ? 23.643 -9.534 -12.715 1.00 93.25 89 ALA A CA 1
ATOM 732 C C . ALA A 1 89 ? 22.712 -10.429 -11.875 1.00 93.25 89 ALA A C 1
ATOM 734 O O . ALA A 1 89 ? 23.046 -11.581 -11.600 1.00 93.25 89 ALA A O 1
ATOM 735 N N . ILE A 1 90 ? 21.541 -9.926 -11.465 1.00 90.69 90 ILE A N 1
ATOM 736 C CA . ILE A 1 90 ? 20.551 -10.714 -10.713 1.00 90.69 90 ILE A CA 1
ATOM 737 C C . ILE A 1 90 ? 19.944 -11.808 -11.594 1.00 90.69 90 ILE A C 1
ATOM 739 O O . ILE A 1 90 ? 19.802 -12.943 -11.138 1.00 90.69 90 ILE A O 1
ATOM 743 N N . PHE A 1 91 ? 19.576 -11.478 -12.833 1.00 88.88 91 PHE A N 1
ATOM 744 C CA . PHE A 1 91 ? 18.895 -12.417 -13.723 1.00 88.88 91 PHE A CA 1
ATOM 745 C C . PHE A 1 91 ? 19.836 -13.365 -14.476 1.00 88.88 91 PHE A C 1
ATOM 747 O O . PHE A 1 91 ? 19.387 -14.416 -14.922 1.00 88.88 91 PHE A O 1
ATOM 754 N N . ALA A 1 92 ? 21.127 -13.042 -14.563 1.00 86.06 92 ALA A N 1
ATOM 755 C CA . ALA A 1 92 ? 22.166 -13.939 -15.069 1.00 86.06 92 ALA A CA 1
ATOM 756 C C . ALA A 1 92 ? 22.632 -14.979 -14.031 1.00 86.06 92 ALA A C 1
ATOM 758 O O . ALA A 1 92 ? 23.446 -15.840 -14.350 1.00 86.06 92 ALA A O 1
ATOM 759 N N . ALA A 1 93 ? 22.161 -14.902 -12.783 1.00 84.12 93 ALA A N 1
ATOM 760 C CA . ALA A 1 93 ? 22.538 -15.854 -11.747 1.00 84.12 93 ALA A CA 1
ATOM 761 C C . ALA A 1 93 ? 21.884 -17.231 -11.970 1.00 84.12 93 ALA A C 1
ATOM 763 O O . ALA A 1 93 ? 20.692 -17.312 -12.267 1.00 84.12 93 ALA A O 1
ATOM 764 N N . ASP A 1 94 ? 22.614 -18.308 -11.652 1.00 76.12 94 ASP A N 1
ATOM 765 C CA . ASP A 1 94 ? 22.203 -19.725 -11.802 1.00 76.12 94 ASP A CA 1
ATOM 766 C C . ASP A 1 94 ? 20.884 -20.115 -11.102 1.00 76.12 94 ASP A C 1
ATOM 768 O O . ASP A 1 94 ? 20.380 -21.228 -11.237 1.00 76.12 94 ASP A O 1
ATOM 772 N N . ARG A 1 95 ? 20.320 -19.216 -10.294 1.00 78.31 95 ARG A N 1
ATOM 773 C CA . ARG A 1 95 ? 19.057 -19.422 -9.576 1.00 78.31 95 ARG A CA 1
ATOM 774 C C . ARG A 1 95 ? 17.824 -19.175 -10.446 1.00 78.31 95 ARG A C 1
ATOM 776 O O . ARG A 1 95 ? 16.717 -19.475 -9.998 1.00 78.31 95 ARG A O 1
ATOM 783 N N . ILE A 1 96 ? 17.989 -18.599 -11.635 1.00 81.06 96 ILE A N 1
ATOM 784 C CA . ILE A 1 96 ? 16.895 -18.345 -12.572 1.00 81.06 96 ILE A CA 1
ATOM 785 C C . ILE A 1 96 ? 16.752 -19.549 -13.515 1.00 81.06 96 ILE A C 1
ATOM 787 O O . ILE A 1 96 ? 17.733 -19.949 -14.135 1.00 81.06 96 ILE A O 1
ATOM 791 N N . PRO A 1 97 ? 15.550 -20.142 -13.650 1.00 83.00 97 PRO A N 1
ATOM 792 C CA . PRO A 1 97 ? 15.328 -21.217 -14.612 1.00 83.00 97 PRO A CA 1
ATOM 793 C C . PRO A 1 97 ? 15.611 -20.753 -16.044 1.00 83.00 97 PRO A C 1
ATOM 795 O O . PRO A 1 97 ? 15.155 -19.677 -16.427 1.00 83.00 97 PRO A O 1
ATOM 798 N N . GLU A 1 98 ? 16.235 -21.601 -16.866 1.00 78.75 98 GLU A N 1
ATOM 799 C CA . GLU A 1 98 ? 16.488 -21.312 -18.293 1.00 78.75 98 GLU A CA 1
ATOM 800 C C . GLU A 1 98 ? 15.209 -20.969 -19.077 1.00 78.75 98 GLU A C 1
ATOM 802 O O . GLU A 1 98 ? 15.245 -20.253 -20.071 1.00 78.75 98 GLU A O 1
ATOM 807 N N . SER A 1 99 ? 14.050 -21.447 -18.615 1.00 81.81 99 SER A N 1
ATOM 808 C CA . SER A 1 99 ? 12.747 -21.147 -19.213 1.00 81.81 99 SER A CA 1
ATOM 809 C C . SER A 1 99 ? 12.242 -19.722 -18.952 1.00 81.81 99 SER A C 1
ATOM 811 O O . SER A 1 99 ? 11.184 -19.352 -19.462 1.00 81.81 99 SER A O 1
ATOM 813 N N . TYR A 1 100 ? 12.899 -18.946 -18.087 1.00 83.25 100 TYR A N 1
ATOM 814 C CA . TYR A 1 100 ? 12.497 -17.572 -17.806 1.00 83.25 100 TYR A CA 1
ATOM 815 C C . TYR A 1 100 ? 12.918 -16.668 -18.980 1.00 83.25 100 TYR A C 1
ATOM 817 O O . TYR A 1 100 ? 14.086 -16.689 -19.360 1.00 83.25 100 TYR A O 1
ATOM 825 N N . PRO A 1 101 ? 12.008 -15.867 -19.569 1.00 84.44 101 PRO A N 1
ATOM 826 C CA . PRO A 1 101 ? 12.250 -15.157 -20.828 1.00 84.44 101 PRO A CA 1
ATOM 827 C C . PRO A 1 101 ? 13.082 -13.876 -20.628 1.00 84.44 101 PRO A C 1
ATOM 829 O O . PRO A 1 101 ? 12.677 -12.785 -21.031 1.00 84.44 101 PRO A O 1
ATOM 832 N N . PHE A 1 102 ? 14.232 -13.984 -19.962 1.00 87.81 102 PHE A N 1
ATOM 833 C CA . PHE A 1 102 ? 15.146 -12.872 -19.747 1.00 87.81 102 PHE A CA 1
ATOM 834 C C . PHE A 1 102 ? 16.145 -12.749 -20.897 1.00 87.81 102 PHE A C 1
ATOM 836 O O . PHE A 1 102 ? 16.786 -13.716 -21.297 1.00 87.81 102 PHE A O 1
ATOM 843 N N . LYS A 1 103 ? 16.286 -11.526 -21.403 1.00 88.44 103 LYS A N 1
ATOM 844 C CA . LYS A 1 103 ? 17.363 -11.106 -22.300 1.00 88.44 103 LYS A CA 1
ATOM 845 C C . LYS A 1 103 ? 18.136 -10.010 -21.590 1.00 88.44 103 LYS A C 1
ATOM 847 O O . LYS A 1 103 ? 17.534 -9.243 -20.836 1.00 88.44 103 LYS A O 1
ATOM 852 N N . GLU A 1 104 ? 19.438 -9.938 -21.827 1.00 91.19 104 GLU A N 1
ATOM 853 C CA . GLU A 1 104 ? 20.261 -8.865 -21.278 1.00 91.19 104 GLU A CA 1
ATOM 854 C C . GLU A 1 104 ? 19.680 -7.501 -21.671 1.00 91.19 104 GLU A C 1
ATOM 856 O O . GLU A 1 104 ? 19.246 -7.300 -22.809 1.00 91.19 104 GLU A O 1
ATOM 861 N N . GLN A 1 105 ? 19.586 -6.603 -20.694 1.00 93.25 105 GLN A N 1
ATOM 862 C CA . GLN A 1 105 ? 19.004 -5.281 -20.872 1.00 93.25 105 GLN A CA 1
ATOM 863 C C . GLN A 1 105 ? 20.111 -4.251 -21.113 1.00 93.25 105 GLN A C 1
ATOM 865 O O . GLN A 1 105 ? 21.186 -4.346 -20.522 1.00 93.25 105 GLN A O 1
ATOM 870 N N . ASP A 1 106 ? 19.819 -3.242 -21.927 1.00 95.38 106 ASP A N 1
ATOM 871 C CA . ASP A 1 106 ? 20.686 -2.083 -22.166 1.00 95.38 106 ASP A CA 1
ATOM 872 C C . ASP A 1 106 ? 19.954 -0.787 -21.774 1.00 95.38 106 ASP A C 1
ATOM 874 O O . ASP A 1 106 ? 18.755 -0.801 -21.476 1.00 95.38 106 ASP A O 1
ATOM 878 N N . THR A 1 107 ? 20.640 0.355 -21.774 1.00 94.94 107 THR A N 1
ATOM 879 C CA . THR A 1 107 ? 20.036 1.659 -21.514 1.00 94.94 107 THR A CA 1
ATOM 880 C C . THR A 1 107 ? 20.455 2.730 -22.512 1.00 94.94 107 THR A C 1
ATOM 882 O O . THR A 1 107 ? 21.626 2.929 -22.815 1.00 94.94 107 THR A O 1
ATOM 885 N N . HIS A 1 108 ? 19.467 3.491 -22.977 1.00 93.44 108 HIS A N 1
ATOM 886 C CA . HIS A 1 108 ? 19.683 4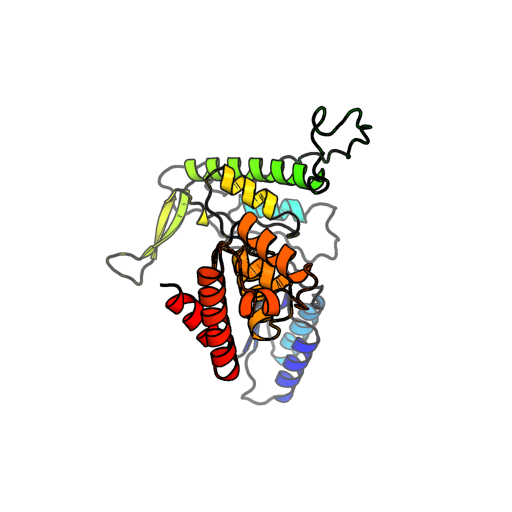.765 -23.661 1.00 93.44 108 HIS A CA 1
ATOM 887 C C . HIS A 1 108 ? 19.673 5.948 -22.690 1.00 93.44 108 HIS A C 1
ATOM 889 O O . HIS A 1 108 ? 19.811 7.095 -23.114 1.00 93.44 108 HIS A O 1
ATOM 895 N N . TRP A 1 109 ? 19.452 5.700 -21.397 1.00 88.94 109 TRP A N 1
ATOM 896 C CA . TRP A 1 109 ? 19.474 6.756 -20.405 1.00 88.94 109 TRP A CA 1
ATOM 897 C C . TRP A 1 109 ? 20.899 7.274 -20.240 1.00 88.94 109 TRP A C 1
ATOM 899 O O . TRP A 1 109 ? 21.827 6.537 -19.908 1.00 88.94 109 TRP A O 1
ATOM 909 N N . THR A 1 110 ? 21.049 8.577 -20.415 1.00 83.38 110 THR A N 1
ATOM 910 C CA . THR A 1 110 ? 22.269 9.313 -20.108 1.00 83.38 110 THR A CA 1
ATOM 911 C C . THR A 1 110 ? 21.912 10.428 -19.148 1.00 83.38 110 THR A C 1
ATOM 913 O O . THR A 1 110 ? 20.948 11.157 -19.395 1.00 83.38 110 THR A O 1
ATOM 916 N N . ALA A 1 111 ? 22.690 10.593 -18.081 1.00 75.62 111 ALA A N 1
ATOM 917 C CA . ALA A 1 111 ? 22.486 11.708 -17.173 1.00 75.62 111 ALA A CA 1
ATOM 918 C C . ALA A 1 111 ? 22.589 13.036 -17.941 1.00 75.62 111 ALA A C 1
ATOM 920 O O . ALA A 1 111 ? 23.606 13.273 -18.603 1.00 75.62 111 ALA A O 1
ATOM 921 N N . PRO A 1 112 ? 21.580 13.917 -17.837 1.00 75.38 112 PRO A N 1
ATOM 922 C CA . PRO A 1 112 ? 21.703 15.295 -18.289 1.00 75.38 112 PRO A CA 1
ATOM 923 C C . PRO A 1 112 ? 22.916 15.957 -17.631 1.00 75.38 112 PRO A C 1
ATOM 925 O O . PRO A 1 112 ? 23.278 15.588 -16.511 1.00 75.38 112 PRO A O 1
ATOM 928 N N . SER A 1 113 ? 23.517 16.944 -18.302 1.00 72.06 113 SER A N 1
ATOM 929 C CA . SER A 1 113 ? 24.684 17.677 -17.800 1.00 72.06 113 SER A CA 1
ATOM 930 C C . SER A 1 113 ? 24.460 18.129 -16.358 1.00 72.06 113 SER A C 1
ATOM 932 O O . SER A 1 113 ? 23.634 19.002 -16.081 1.00 72.06 113 SER A O 1
ATOM 934 N N . LEU A 1 114 ? 25.171 17.494 -15.430 1.00 67.19 114 LEU A N 1
ATOM 935 C CA . LEU A 1 114 ? 25.172 17.897 -14.036 1.00 67.19 114 LEU A CA 1
ATOM 936 C C . LEU A 1 114 ? 25.984 19.192 -13.897 1.00 67.19 114 LEU A C 1
ATOM 938 O O . LEU A 1 114 ? 26.983 19.355 -14.600 1.00 67.19 114 LEU A O 1
ATOM 942 N N . PRO A 1 115 ? 25.604 20.095 -12.977 1.00 65.06 115 PRO A N 1
ATOM 943 C CA . PRO A 1 115 ? 26.419 21.267 -12.664 1.00 65.06 115 PRO A CA 1
ATOM 944 C C . PRO A 1 115 ? 27.821 20.895 -12.156 1.00 65.06 115 PRO A C 1
ATOM 946 O O . PRO A 1 115 ? 28.768 21.639 -12.381 1.00 65.06 115 PRO A O 1
ATOM 949 N N . GLU A 1 116 ? 27.954 19.735 -11.503 1.00 68.12 116 GLU A N 1
ATOM 950 C CA . GLU A 1 116 ? 29.204 19.210 -10.951 1.00 68.12 116 GLU A CA 1
ATOM 951 C C . GLU A 1 116 ? 29.297 17.692 -11.198 1.00 68.12 116 GLU A C 1
ATOM 953 O O . GLU A 1 116 ? 28.267 17.013 -11.141 1.00 68.12 116 GLU A O 1
ATOM 958 N N . PRO A 1 117 ? 30.493 17.125 -11.454 1.00 64.94 117 PRO A N 1
ATOM 959 C CA . PRO A 1 117 ? 30.666 15.681 -11.589 1.00 64.94 117 PRO A CA 1
ATOM 960 C C . PRO A 1 117 ? 30.215 14.970 -10.308 1.00 64.94 117 PRO A C 1
ATOM 962 O O . PRO A 1 117 ? 30.863 15.069 -9.268 1.00 64.94 117 PRO A O 1
ATOM 965 N N . ALA A 1 118 ? 29.093 14.256 -10.376 1.00 68.88 118 ALA A N 1
ATOM 966 C CA . ALA A 1 118 ? 28.554 13.529 -9.238 1.00 68.88 118 ALA A CA 1
ATOM 967 C C . ALA A 1 118 ? 28.859 12.034 -9.355 1.00 68.88 118 ALA A C 1
ATOM 969 O O . ALA A 1 118 ? 28.728 11.437 -10.423 1.00 68.88 118 ALA A O 1
ATOM 970 N N . VAL A 1 119 ? 29.184 11.405 -8.224 1.00 71.88 119 VAL A N 1
ATOM 971 C CA . VAL A 1 119 ? 29.478 9.961 -8.131 1.00 71.88 119 VAL A CA 1
ATOM 972 C C . VAL A 1 119 ? 28.311 9.100 -8.647 1.00 71.88 119 VAL A C 1
ATOM 974 O O . VAL A 1 119 ? 28.518 8.006 -9.162 1.00 71.88 119 VAL A O 1
ATOM 977 N N . TYR A 1 120 ? 27.086 9.626 -8.584 1.00 73.75 120 TYR A N 1
ATOM 978 C CA . TYR A 1 120 ? 25.846 8.961 -8.985 1.00 73.75 120 TYR A CA 1
ATOM 979 C C . TYR A 1 120 ? 25.396 9.262 -10.425 1.00 73.75 120 TYR A C 1
ATOM 981 O O . TYR A 1 120 ? 24.265 8.946 -10.792 1.00 73.75 120 TYR A O 1
ATOM 989 N N . GLN A 1 121 ? 26.251 9.847 -11.276 1.00 79.00 121 GLN A N 1
ATOM 990 C CA . GLN A 1 121 ? 25.895 10.181 -12.665 1.00 79.00 121 GLN A CA 1
ATOM 991 C C . GLN A 1 121 ? 25.483 8.953 -13.499 1.00 79.00 121 GLN A C 1
ATOM 993 O O . GLN A 1 121 ? 24.670 9.068 -14.407 1.00 79.00 121 GLN A O 1
ATOM 998 N N . SER A 1 122 ? 26.002 7.764 -13.184 1.00 86.94 122 SER A N 1
ATOM 999 C CA . SER A 1 122 ? 25.605 6.504 -13.839 1.00 86.94 122 SER A CA 1
ATOM 1000 C C . SER A 1 122 ? 24.500 5.742 -13.091 1.00 86.94 122 SER A C 1
ATOM 1002 O O . SER A 1 122 ? 24.184 4.604 -13.444 1.00 86.94 122 SER A O 1
ATOM 1004 N N . GLY A 1 123 ? 23.887 6.372 -12.084 1.00 88.75 123 GLY A N 1
ATOM 1005 C CA . GLY A 1 123 ? 23.009 5.735 -11.107 1.00 88.75 123 GLY A CA 1
ATOM 1006 C C . GLY A 1 123 ? 23.782 5.043 -9.985 1.00 88.75 123 GLY A C 1
ATOM 1007 O O . GLY A 1 123 ? 25.006 4.953 -10.008 1.00 88.75 123 GLY A O 1
ATOM 1008 N N . GLU A 1 124 ? 23.054 4.531 -8.997 1.00 89.75 124 GLU A N 1
ATOM 1009 C CA . GLU A 1 124 ? 23.610 3.766 -7.881 1.00 89.75 124 GLU A CA 1
ATOM 1010 C C . GLU A 1 124 ? 22.707 2.556 -7.610 1.00 89.75 124 GLU A C 1
ATOM 1012 O O . GLU A 1 124 ? 21.484 2.674 -7.646 1.00 89.75 124 GLU A O 1
ATOM 1017 N N . ALA A 1 125 ? 23.298 1.397 -7.324 1.00 92.88 125 ALA A N 1
ATOM 1018 C CA . ALA A 1 125 ? 22.575 0.196 -6.914 1.00 92.88 125 ALA A CA 1
ATOM 1019 C C . ALA A 1 125 ? 23.267 -0.406 -5.690 1.00 92.88 125 ALA A C 1
ATOM 1021 O O . ALA A 1 125 ? 24.471 -0.661 -5.709 1.00 92.88 125 ALA A O 1
ATOM 1022 N N . TYR A 1 126 ? 22.503 -0.640 -4.624 1.00 90.31 126 TYR A N 1
ATOM 1023 C CA . TYR A 1 126 ? 23.026 -1.113 -3.346 1.00 90.31 126 TYR A CA 1
ATOM 1024 C C . TYR A 1 126 ? 22.389 -2.443 -2.959 1.00 90.31 126 TYR A C 1
ATOM 1026 O O . TYR A 1 126 ? 21.167 -2.585 -2.977 1.00 90.31 126 TYR A O 1
ATOM 1034 N N . ARG A 1 127 ? 23.214 -3.403 -2.529 1.00 91.19 127 ARG A N 1
ATOM 1035 C CA . ARG A 1 127 ? 22.751 -4.609 -1.834 1.00 91.19 127 ARG A CA 1
ATOM 1036 C C . ARG A 1 127 ? 23.085 -4.481 -0.354 1.00 91.19 127 ARG A C 1
ATOM 1038 O O . ARG A 1 127 ? 24.243 -4.610 0.030 1.00 91.19 127 ARG A O 1
ATOM 1045 N N . LEU A 1 128 ? 22.074 -4.221 0.470 1.00 90.81 128 LEU A N 1
ATOM 1046 C CA . LEU A 1 128 ? 22.254 -4.123 1.917 1.00 90.81 128 LEU A CA 1
ATOM 1047 C C . LEU A 1 128 ? 22.532 -5.500 2.535 1.00 90.81 128 LEU A C 1
ATOM 1049 O O . LEU A 1 128 ? 22.048 -6.526 2.055 1.00 90.81 128 LEU A O 1
ATOM 1053 N N . ASN A 1 129 ? 23.303 -5.513 3.624 1.00 91.06 129 ASN A N 1
ATOM 1054 C CA . ASN A 1 129 ? 23.584 -6.736 4.371 1.00 91.06 129 ASN A CA 1
ATOM 1055 C C . ASN A 1 129 ? 22.304 -7.296 4.994 1.00 91.06 129 ASN A C 1
ATOM 1057 O O . ASN A 1 129 ? 21.545 -6.554 5.627 1.00 91.06 129 ASN A O 1
ATOM 1061 N N . LEU A 1 130 ? 22.118 -8.610 4.857 1.00 91.12 130 LEU A N 1
ATOM 1062 C CA . LEU A 1 130 ? 21.017 -9.334 5.477 1.00 91.12 130 LEU A CA 1
ATOM 1063 C C . LEU A 1 130 ? 21.120 -9.223 7.003 1.00 91.12 130 LEU A C 1
ATOM 1065 O O . LEU A 1 130 ? 22.187 -9.438 7.576 1.00 91.12 130 LEU A O 1
ATOM 1069 N N . ILE A 1 131 ? 20.010 -8.884 7.652 1.00 92.81 131 ILE A N 1
ATOM 1070 C CA . ILE A 1 131 ? 19.892 -8.942 9.111 1.00 92.81 131 ILE A CA 1
ATOM 1071 C C . ILE A 1 131 ? 19.586 -10.399 9.471 1.00 92.81 131 ILE A C 1
ATOM 1073 O O . ILE A 1 131 ? 18.640 -10.950 8.900 1.00 92.81 131 ILE A O 1
ATOM 1077 N N . PRO A 1 132 ? 20.374 -11.053 10.340 1.00 91.06 132 PRO A N 1
ATOM 1078 C CA . PRO A 1 132 ? 20.153 -12.453 10.683 1.00 91.06 132 PRO A CA 1
ATOM 1079 C C . PRO A 1 132 ? 18.789 -12.640 11.352 1.00 91.06 132 PRO A C 1
ATOM 1081 O O . PRO A 1 132 ? 18.260 -11.730 11.986 1.00 91.06 132 PRO A O 1
ATOM 1084 N N . TYR A 1 133 ? 18.197 -13.814 11.154 1.00 89.19 133 TYR A N 1
ATOM 1085 C CA . TYR A 1 133 ? 17.017 -14.213 11.908 1.00 89.19 133 TYR A CA 1
ATOM 1086 C C . TYR A 1 133 ? 17.487 -14.827 13.226 1.00 89.19 133 TYR A C 1
ATOM 1088 O O . TYR A 1 133 ? 18.293 -15.756 13.206 1.00 89.19 133 TYR A O 1
ATOM 1096 N N . GLU A 1 134 ? 17.009 -14.293 14.343 1.00 85.81 134 GLU A N 1
ATOM 1097 C CA . GLU A 1 134 ? 17.269 -14.843 15.673 1.00 85.81 134 GLU A CA 1
ATOM 1098 C C . GLU A 1 134 ? 16.159 -15.839 16.011 1.00 85.81 134 GLU A C 1
ATOM 1100 O O . GLU A 1 134 ? 14.974 -15.507 15.923 1.00 85.81 134 GLU A O 1
ATOM 1105 N N . GLU A 1 135 ? 16.527 -17.074 16.353 1.00 81.69 135 GLU A N 1
ATOM 1106 C CA . GLU A 1 135 ? 15.548 -18.047 16.833 1.00 81.69 135 GLU A CA 1
ATOM 1107 C C . GLU A 1 135 ? 15.005 -17.605 18.199 1.00 81.69 135 GLU A C 1
ATOM 1109 O O . GLU A 1 135 ? 15.761 -17.067 19.014 1.00 81.69 135 GLU A O 1
ATOM 1114 N N . PRO A 1 136 ? 13.697 -17.781 18.456 1.00 77.44 136 PRO A N 1
ATOM 1115 C CA . PRO A 1 136 ? 13.126 -17.434 19.749 1.00 77.44 136 PRO A CA 1
ATOM 1116 C C . PRO A 1 136 ? 13.801 -18.262 20.846 1.00 77.44 136 PRO A C 1
ATOM 1118 O O . PRO A 1 136 ? 13.829 -19.489 20.764 1.00 77.44 136 PRO A O 1
ATOM 1121 N N . SER A 1 137 ? 14.339 -17.599 21.873 1.00 71.25 137 SER A N 1
ATOM 1122 C CA . SER A 1 137 ? 14.847 -18.301 23.047 1.00 71.25 137 SER A CA 1
ATOM 1123 C C . SER A 1 137 ? 13.674 -18.863 23.852 1.00 71.25 137 SER A C 1
ATOM 1125 O O . SER A 1 137 ? 12.726 -18.150 24.185 1.00 71.25 137 SER A O 1
ATOM 1127 N N . GLU A 1 138 ? 13.730 -20.153 24.185 1.00 65.44 138 GLU A N 1
ATOM 1128 C CA . GLU A 1 138 ? 12.834 -20.777 25.167 1.00 65.44 138 GLU A CA 1
ATOM 1129 C C . GLU A 1 138 ? 13.293 -20.451 26.597 1.00 65.44 138 GLU A C 1
ATOM 1131 O O . GLU A 1 138 ? 13.403 -21.333 27.451 1.00 65.44 138 GLU A O 1
ATOM 1136 N N . ASP A 1 139 ? 13.628 -19.189 26.870 1.00 66.69 139 ASP A N 1
ATOM 1137 C CA . ASP A 1 139 ? 14.067 -18.806 28.206 1.00 66.69 139 ASP A CA 1
ATOM 1138 C C . ASP A 1 139 ? 12.907 -19.025 29.181 1.00 66.69 139 ASP A C 1
ATOM 1140 O O . ASP A 1 139 ? 11.857 -18.378 29.112 1.00 66.69 139 ASP A O 1
ATOM 1144 N N . GLN A 1 140 ? 13.090 -19.979 30.097 1.00 61.69 140 GLN A N 1
ATOM 1145 C CA . GLN A 1 140 ? 12.136 -20.223 31.166 1.00 61.69 140 GLN A CA 1
ATOM 1146 C C . GLN A 1 140 ? 12.053 -18.962 32.019 1.00 61.69 140 GLN A C 1
ATOM 1148 O O . GLN A 1 140 ? 13.019 -18.551 32.662 1.00 61.69 140 GLN A O 1
ATOM 1153 N N . ARG A 1 141 ? 10.883 -18.327 32.009 1.00 68.12 141 ARG A N 1
ATOM 1154 C CA . ARG A 1 141 ? 10.637 -17.162 32.846 1.00 68.12 141 ARG A CA 1
ATOM 1155 C C . ARG A 1 141 ? 10.584 -17.595 34.307 1.00 68.12 141 ARG A C 1
ATOM 1157 O O . ARG A 1 141 ? 9.755 -18.419 34.685 1.00 68.12 141 ARG A O 1
ATOM 1164 N N . PHE A 1 142 ? 11.418 -16.971 35.126 1.00 68.25 142 PHE A N 1
ATOM 1165 C CA . PHE A 1 142 ? 11.353 -17.065 36.580 1.00 68.25 142 PHE A CA 1
ATOM 1166 C C . PHE A 1 142 ? 10.799 -15.755 37.153 1.00 68.25 142 PHE A C 1
ATOM 1168 O O . PHE A 1 142 ? 11.070 -14.682 36.615 1.00 68.25 142 PHE A O 1
ATOM 1175 N N . GLY A 1 143 ? 10.026 -15.839 38.237 1.00 75.94 143 GLY A N 1
ATOM 1176 C CA . GLY A 1 143 ? 9.464 -14.669 38.921 1.00 75.94 143 GLY A CA 1
ATOM 1177 C C . GLY A 1 143 ? 8.099 -14.203 38.398 1.00 75.94 143 GLY A C 1
ATOM 1178 O O . GLY A 1 143 ? 7.435 -14.891 37.618 1.00 75.94 143 GLY A O 1
ATOM 1179 N N . ASN A 1 144 ? 7.649 -13.039 38.871 1.00 81.38 144 ASN A N 1
ATOM 1180 C CA . ASN A 1 144 ? 6.338 -12.460 38.534 1.00 81.38 144 ASN A CA 1
ATOM 1181 C C . ASN A 1 144 ? 6.432 -11.264 37.554 1.00 81.38 144 ASN A C 1
ATOM 1183 O O . ASN A 1 144 ? 7.515 -10.854 37.141 1.00 81.38 144 ASN A O 1
ATOM 1187 N N . ALA A 1 145 ? 5.285 -10.695 37.159 1.00 76.69 145 ALA A N 1
ATOM 1188 C CA . ALA A 1 145 ? 5.204 -9.593 36.187 1.00 76.69 145 ALA A CA 1
ATOM 1189 C C . ALA A 1 145 ? 5.841 -8.266 36.614 1.00 76.69 145 ALA A C 1
ATOM 1191 O O . ALA A 1 145 ? 6.108 -7.435 35.750 1.00 76.69 145 ALA A O 1
ATOM 1192 N N . LEU A 1 146 ? 6.117 -8.083 37.904 1.00 77.12 146 LEU A N 1
ATOM 1193 C CA . LEU A 1 146 ? 6.832 -6.920 38.429 1.00 77.12 146 LEU A CA 1
ATOM 1194 C C . LEU A 1 146 ? 8.354 -7.134 38.445 1.00 77.12 146 LEU A C 1
ATOM 1196 O O . LEU A 1 146 ? 9.104 -6.165 38.444 1.00 77.12 146 LEU A O 1
ATOM 1200 N N . GLU A 1 147 ? 8.809 -8.389 38.448 1.00 80.19 147 GLU A N 1
ATOM 1201 C CA . GLU A 1 147 ? 10.233 -8.759 38.460 1.00 80.19 147 GLU A CA 1
ATOM 1202 C C . GLU A 1 147 ? 10.793 -8.925 37.044 1.00 80.19 147 GLU A C 1
ATOM 1204 O O . GLU A 1 147 ? 11.931 -8.550 36.769 1.00 80.19 147 GLU A O 1
ATOM 1209 N N . ALA A 1 148 ? 9.976 -9.450 36.130 1.00 73.94 148 ALA A N 1
ATOM 1210 C CA . ALA A 1 148 ? 10.294 -9.569 34.716 1.00 73.94 148 ALA A CA 1
ATOM 1211 C C . ALA A 1 148 ? 9.080 -9.143 33.890 1.00 73.94 148 ALA A C 1
ATOM 1213 O O . ALA A 1 148 ? 7.995 -9.712 34.048 1.00 73.94 148 ALA A O 1
ATOM 1214 N N . ALA A 1 149 ? 9.264 -8.168 32.996 1.00 74.00 149 ALA A N 1
ATOM 1215 C CA . ALA A 1 149 ? 8.206 -7.711 32.101 1.00 74.00 149 ALA A CA 1
ATOM 1216 C C . ALA A 1 149 ? 7.629 -8.887 31.295 1.00 74.00 149 ALA A C 1
ATOM 1218 O O . ALA A 1 149 ? 8.350 -9.804 30.894 1.00 74.00 149 ALA A O 1
ATOM 1219 N N . LEU A 1 150 ? 6.314 -8.870 31.074 1.00 71.75 150 LEU A N 1
ATOM 1220 C CA . LEU A 1 150 ? 5.684 -9.808 30.152 1.00 71.75 150 LEU A CA 1
ATOM 1221 C C . LEU A 1 150 ? 6.254 -9.562 28.755 1.00 71.75 150 LEU A C 1
ATOM 1223 O O . LEU A 1 150 ? 6.207 -8.440 28.256 1.00 71.75 150 LEU A O 1
ATOM 1227 N N . VAL A 1 151 ? 6.792 -10.614 28.139 1.00 70.94 151 VAL A N 1
ATOM 1228 C CA . VAL A 1 151 ? 7.141 -10.576 26.720 1.00 70.94 151 VAL A CA 1
ATOM 1229 C C . VAL A 1 151 ? 5.837 -10.425 25.953 1.00 70.94 151 VAL A C 1
ATOM 1231 O O . VAL A 1 151 ? 4.919 -11.222 26.149 1.00 70.94 151 VAL A O 1
ATOM 1234 N N . ASP A 1 152 ? 5.751 -9.404 25.106 1.00 72.31 152 ASP A N 1
ATOM 1235 C CA . ASP A 1 152 ? 4.605 -9.239 24.224 1.00 72.31 152 ASP A CA 1
ATOM 1236 C C . ASP A 1 152 ? 4.578 -10.427 23.243 1.00 72.31 152 ASP A C 1
ATOM 1238 O O . ASP A 1 152 ? 5.487 -10.558 22.415 1.00 72.31 152 ASP A O 1
ATOM 1242 N N . PRO A 1 153 ? 3.564 -11.314 23.307 1.00 69.00 153 PRO A N 1
ATOM 1243 C CA . PRO A 1 153 ? 3.471 -12.460 22.405 1.00 69.00 153 PRO A CA 1
ATOM 1244 C C . PRO A 1 153 ? 3.345 -12.030 20.936 1.00 69.00 153 PRO A C 1
ATOM 1246 O O . PRO A 1 153 ? 3.617 -12.820 20.028 1.00 69.00 153 PRO A O 1
ATOM 1249 N N . HIS A 1 154 ? 2.962 -10.778 20.679 1.00 74.75 154 HIS A N 1
ATOM 1250 C CA . HIS A 1 154 ? 2.912 -10.216 19.341 1.00 74.75 154 HIS A CA 1
ATOM 1251 C C . HIS A 1 154 ? 4.275 -9.737 18.834 1.00 74.75 154 HIS A C 1
ATOM 1253 O O . HIS A 1 154 ? 4.389 -9.503 17.626 1.00 74.75 154 HIS A O 1
ATOM 1259 N N . GLU A 1 155 ? 5.306 -9.632 19.678 1.00 79.88 155 GLU A N 1
ATOM 1260 C CA . GLU A 1 155 ? 6.654 -9.165 19.330 1.00 79.88 155 GLU A CA 1
ATOM 1261 C C . GLU A 1 155 ? 7.571 -10.318 18.876 1.00 79.88 155 GLU A C 1
ATOM 1263 O O . GLU A 1 155 ? 8.598 -10.648 19.471 1.00 79.88 155 GLU A O 1
ATOM 1268 N N . THR A 1 156 ? 7.185 -10.955 17.770 1.00 86.69 156 THR A N 1
ATOM 1269 C CA . THR A 1 156 ? 7.922 -12.099 17.204 1.00 86.69 156 THR A CA 1
ATOM 1270 C C . THR A 1 156 ? 9.343 -11.726 16.736 1.00 86.69 156 THR A C 1
ATOM 1272 O O . THR A 1 156 ? 9.564 -10.591 16.295 1.00 86.69 156 THR A O 1
ATOM 1275 N N . PRO A 1 157 ? 10.299 -12.679 16.686 1.00 88.44 157 PRO A N 1
ATOM 1276 C CA . PRO A 1 157 ? 11.639 -12.422 16.143 1.00 88.44 157 PRO A CA 1
ATOM 1277 C C . PRO A 1 157 ? 11.626 -11.883 14.706 1.00 88.44 157 PRO A C 1
ATOM 1279 O O . PRO A 1 157 ? 12.428 -11.025 14.341 1.00 88.44 157 PRO A O 1
ATOM 1282 N N . ALA A 1 158 ? 10.651 -12.314 13.896 1.00 89.31 158 ALA A N 1
ATOM 1283 C CA . ALA A 1 158 ? 10.460 -11.799 12.544 1.00 89.31 158 ALA A CA 1
ATOM 1284 C C . ALA A 1 158 ? 10.116 -10.299 12.533 1.00 89.31 158 ALA A C 1
ATOM 1286 O O . ALA A 1 158 ? 10.653 -9.561 11.709 1.00 89.31 158 ALA A O 1
ATOM 1287 N N . LYS A 1 159 ? 9.270 -9.827 13.459 1.00 90.56 159 LYS A N 1
ATOM 1288 C CA . LYS A 1 159 ? 8.981 -8.391 13.598 1.00 90.56 159 LYS A CA 1
ATOM 1289 C C . LYS A 1 159 ? 10.216 -7.613 14.038 1.00 90.56 159 LYS A C 1
ATOM 1291 O O . LYS A 1 159 ? 10.526 -6.591 13.435 1.00 90.56 159 LYS A O 1
ATOM 1296 N N . LYS A 1 160 ? 10.972 -8.127 15.016 1.00 90.56 160 LYS A N 1
ATOM 1297 C CA . LYS A 1 160 ? 12.228 -7.502 15.474 1.00 90.56 160 LYS A CA 1
ATOM 1298 C C . LYS A 1 160 ? 13.232 -7.353 14.328 1.00 90.56 160 LYS A C 1
ATOM 1300 O O . LYS A 1 160 ? 13.782 -6.269 14.131 1.00 90.56 160 LYS A O 1
ATOM 1305 N N . GLN A 1 161 ? 13.399 -8.397 13.515 1.00 93.31 161 GLN A N 1
ATOM 1306 C CA . GLN A 1 161 ? 14.242 -8.366 12.317 1.00 93.31 161 GLN A CA 1
ATOM 1307 C C . GLN A 1 161 ? 13.798 -7.269 11.331 1.00 93.31 161 GLN A C 1
ATOM 1309 O O . GLN A 1 161 ? 14.628 -6.491 10.857 1.00 93.31 161 GLN A O 1
ATOM 1314 N N . ARG A 1 162 ? 12.493 -7.169 11.038 1.00 93.44 162 ARG A N 1
ATOM 1315 C CA . ARG A 1 162 ? 11.939 -6.166 10.107 1.00 93.44 162 ARG A CA 1
ATOM 1316 C C . ARG A 1 162 ? 12.006 -4.747 10.660 1.00 93.44 162 ARG A C 1
ATOM 1318 O O . ARG A 1 162 ? 12.284 -3.824 9.904 1.00 93.44 162 ARG A O 1
ATOM 1325 N N . ALA A 1 163 ? 11.855 -4.567 11.969 1.00 92.69 163 ALA A N 1
ATOM 1326 C CA . ALA A 1 163 ? 12.051 -3.276 12.619 1.00 92.69 163 ALA A CA 1
ATOM 1327 C C . ALA A 1 163 ? 13.505 -2.792 12.480 1.00 92.69 163 ALA A C 1
ATOM 1329 O O . ALA A 1 163 ? 13.750 -1.635 12.137 1.00 92.69 163 ALA A O 1
ATOM 1330 N N . GLN A 1 164 ? 14.489 -3.680 12.675 1.00 94.75 164 GLN A N 1
ATOM 1331 C CA . GLN A 1 164 ? 15.898 -3.346 12.434 1.00 94.75 164 GLN A CA 1
ATOM 1332 C C . GLN A 1 164 ? 16.168 -3.021 10.953 1.00 94.75 164 GLN A C 1
ATOM 1334 O O . GLN A 1 164 ? 16.917 -2.089 10.649 1.00 94.75 164 GLN A O 1
ATOM 1339 N N . GLU A 1 165 ? 15.539 -3.755 10.032 1.00 95.06 165 GLU A N 1
ATOM 1340 C CA . GLU A 1 165 ? 15.613 -3.488 8.591 1.00 95.06 165 GLU A CA 1
ATOM 1341 C C . GLU A 1 165 ? 15.055 -2.103 8.254 1.00 95.06 165 GLU A C 1
ATOM 1343 O O . GLU A 1 165 ? 15.724 -1.316 7.582 1.00 95.06 165 GLU A O 1
ATOM 1348 N N . GLY A 1 166 ? 13.886 -1.768 8.804 1.00 95.12 166 GLY A N 1
ATOM 1349 C CA . GLY A 1 166 ? 13.257 -0.460 8.668 1.00 95.12 166 GLY A CA 1
ATOM 1350 C C . GLY A 1 166 ? 14.154 0.675 9.150 1.00 95.12 166 GLY A C 1
ATOM 1351 O O . GLY A 1 166 ? 14.322 1.653 8.429 1.00 95.12 166 GLY A O 1
ATOM 1352 N N . ARG A 1 167 ? 14.822 0.532 10.304 1.00 96.19 167 ARG A N 1
ATOM 1353 C CA . ARG A 1 167 ? 15.770 1.551 10.806 1.00 96.19 167 ARG A CA 1
ATOM 1354 C C . ARG A 1 167 ? 16.957 1.763 9.866 1.00 96.19 167 ARG A C 1
ATOM 1356 O O . ARG A 1 167 ? 17.391 2.899 9.663 1.00 96.19 167 ARG A O 1
ATOM 1363 N N . ARG A 1 168 ? 17.483 0.682 9.277 1.00 95.94 168 ARG A N 1
ATOM 1364 C CA . ARG A 1 168 ? 18.584 0.755 8.301 1.00 95.94 168 ARG A CA 1
ATOM 1365 C C . ARG A 1 168 ? 18.140 1.456 7.016 1.00 95.94 168 ARG A C 1
ATOM 1367 O O . ARG A 1 168 ? 18.885 2.287 6.501 1.00 95.94 168 ARG A O 1
ATOM 1374 N N . ILE A 1 169 ? 16.934 1.159 6.534 1.00 95.44 169 ILE A N 1
ATOM 1375 C CA . ILE A 1 169 ? 16.335 1.818 5.366 1.00 95.44 169 ILE A CA 1
ATOM 1376 C C . ILE A 1 169 ? 16.081 3.301 5.650 1.00 95.44 169 ILE A C 1
ATOM 1378 O O . ILE A 1 169 ? 16.489 4.140 4.854 1.00 95.44 169 ILE A O 1
ATOM 1382 N N . ALA A 1 170 ? 15.479 3.636 6.791 1.00 96.75 170 ALA A N 1
ATOM 1383 C CA . ALA A 1 170 ? 15.206 5.018 7.179 1.00 96.75 170 ALA A CA 1
ATOM 1384 C C . ALA A 1 170 ? 16.500 5.844 7.248 1.00 96.75 170 ALA A C 1
ATOM 1386 O O . ALA A 1 170 ? 16.582 6.924 6.670 1.00 96.75 170 ALA A O 1
ATOM 1387 N N . SER A 1 171 ? 17.550 5.285 7.856 1.00 96.00 171 SER A N 1
ATOM 1388 C CA . SER A 1 171 ? 18.874 5.917 7.919 1.00 96.00 171 SER A CA 1
ATOM 1389 C C . SER A 1 171 ? 19.477 6.144 6.527 1.00 96.00 171 SER A C 1
ATOM 1391 O O . SER A 1 171 ? 20.056 7.200 6.267 1.00 96.00 171 SER A O 1
ATOM 1393 N N . LEU A 1 172 ? 19.316 5.181 5.612 1.00 95.50 172 LEU A N 1
ATOM 1394 C CA . LEU A 1 172 ? 19.757 5.325 4.226 1.00 95.50 172 LEU A CA 1
ATOM 1395 C C . LEU A 1 172 ? 18.978 6.428 3.498 1.00 95.50 172 LEU A C 1
ATOM 1397 O O . LEU A 1 172 ? 19.597 7.263 2.847 1.00 95.50 172 LEU A O 1
ATOM 1401 N N . ILE A 1 173 ? 17.650 6.471 3.629 1.00 95.81 173 ILE A N 1
ATOM 1402 C CA . ILE A 1 173 ? 16.813 7.508 3.006 1.00 95.81 173 ILE A CA 1
ATOM 1403 C C . ILE A 1 173 ? 17.220 8.893 3.512 1.00 95.81 173 ILE A C 1
ATOM 1405 O O . ILE A 1 173 ? 17.467 9.784 2.701 1.00 95.81 173 ILE A O 1
ATOM 1409 N N . THR A 1 174 ? 17.375 9.066 4.827 1.00 96.69 174 THR A N 1
ATOM 1410 C CA . THR A 1 174 ? 17.827 10.334 5.419 1.00 96.69 174 THR A CA 1
ATOM 1411 C C . THR A 1 174 ? 19.186 10.755 4.867 1.00 96.69 174 THR A C 1
ATOM 1413 O O . THR A 1 174 ? 19.355 11.907 4.465 1.00 96.69 174 THR A O 1
ATOM 1416 N N . HIS A 1 175 ? 20.139 9.822 4.771 1.00 94.88 175 HIS A N 1
ATOM 1417 C CA . HIS A 1 175 ? 21.437 10.101 4.162 1.00 94.88 175 HIS A CA 1
ATOM 1418 C C . HIS A 1 175 ? 21.294 10.544 2.700 1.00 94.88 175 HIS A C 1
ATOM 1420 O O . HIS A 1 175 ? 21.897 11.542 2.306 1.00 94.88 175 HIS A O 1
ATOM 1426 N N . LEU A 1 176 ? 20.486 9.844 1.897 1.00 93.94 176 LEU A N 1
ATOM 1427 C CA . LEU A 1 176 ? 20.289 10.151 0.478 1.00 93.94 176 LEU A CA 1
ATOM 1428 C C . LEU A 1 176 ? 19.601 11.506 0.264 1.00 93.94 176 LEU A C 1
ATOM 1430 O O . LEU A 1 176 ? 20.053 12.271 -0.584 1.00 93.94 176 LEU A O 1
ATOM 1434 N N . ILE A 1 177 ? 18.596 11.853 1.074 1.00 94.81 177 ILE A N 1
ATOM 1435 C CA . ILE A 1 177 ? 17.939 13.174 1.058 1.00 94.81 177 ILE A CA 1
ATOM 1436 C C . ILE A 1 177 ? 18.958 14.307 1.240 1.00 94.81 177 ILE A C 1
ATOM 1438 O O . ILE A 1 177 ? 18.888 15.328 0.559 1.00 94.81 177 ILE A O 1
ATOM 1442 N N . GLN A 1 178 ? 19.934 14.119 2.129 1.00 93.50 178 GLN A N 1
ATOM 1443 C CA . GLN A 1 178 ? 20.928 15.144 2.458 1.00 93.50 178 GLN A CA 1
ATOM 1444 C C . GLN A 1 178 ? 22.024 15.322 1.402 1.00 93.50 178 GLN A C 1
ATOM 1446 O O . GLN A 1 178 ? 22.739 16.319 1.421 1.00 93.50 178 GLN A O 1
ATOM 1451 N N . THR A 1 179 ? 22.207 14.353 0.510 1.00 91.00 179 THR A N 1
ATOM 1452 C CA . THR A 1 179 ? 23.441 14.238 -0.286 1.00 91.00 179 THR A CA 1
ATOM 1453 C C . THR A 1 179 ? 23.201 14.076 -1.782 1.00 91.00 179 THR A C 1
ATOM 1455 O O . THR A 1 179 ? 24.109 14.335 -2.574 1.00 91.00 179 THR A O 1
ATOM 1458 N N . ARG A 1 180 ? 22.016 13.614 -2.198 1.00 89.50 180 ARG A N 1
ATOM 1459 C CA . ARG A 1 180 ? 21.702 13.328 -3.602 1.00 89.50 180 ARG A CA 1
ATOM 1460 C C . ARG A 1 180 ? 20.768 14.386 -4.164 1.00 89.50 180 ARG A C 1
ATOM 1462 O O . ARG A 1 180 ? 19.878 14.908 -3.490 1.00 89.50 180 ARG A O 1
ATOM 1469 N N . ARG A 1 181 ? 20.974 14.674 -5.446 1.00 89.12 181 ARG A N 1
ATOM 1470 C CA . ARG A 1 181 ? 20.047 15.451 -6.262 1.00 89.12 181 ARG A CA 1
ATOM 1471 C C . ARG A 1 181 ? 19.308 14.505 -7.193 1.00 89.12 181 ARG A C 1
ATOM 1473 O O . ARG A 1 181 ? 19.884 13.535 -7.677 1.00 89.12 181 ARG A O 1
ATOM 1480 N N . VAL A 1 182 ? 18.048 14.813 -7.448 1.00 89.00 182 VAL A N 1
ATOM 1481 C CA . VAL A 1 182 ? 17.190 14.087 -8.381 1.00 89.00 182 VAL A CA 1
ATOM 1482 C C . VAL A 1 182 ? 16.803 14.998 -9.538 1.00 89.00 182 VAL A C 1
ATOM 1484 O O . VAL A 1 182 ? 16.762 16.225 -9.394 1.00 89.00 182 VAL A O 1
ATOM 1487 N N . LEU A 1 183 ? 16.549 14.381 -10.689 1.00 86.38 183 LEU A N 1
ATOM 1488 C CA . LEU A 1 183 ? 15.979 15.053 -11.848 1.00 86.38 183 LEU A CA 1
ATOM 1489 C C . LEU A 1 183 ? 14.494 15.306 -11.599 1.00 86.38 183 LEU A C 1
ATOM 1491 O O . LEU A 1 183 ? 13.774 14.392 -11.203 1.00 86.38 183 LEU A O 1
ATOM 1495 N N . ASP A 1 184 ? 14.052 16.529 -11.862 1.00 86.56 184 ASP A N 1
ATOM 1496 C CA . ASP A 1 184 ? 12.642 16.902 -11.886 1.00 86.56 184 ASP A CA 1
ATOM 1497 C C . ASP A 1 184 ? 12.341 17.753 -13.128 1.00 86.56 184 ASP A C 1
ATOM 1499 O O . ASP A 1 184 ? 13.247 18.262 -13.799 1.00 86.56 184 ASP A O 1
ATOM 1503 N N . GLU A 1 185 ? 11.061 17.883 -13.447 1.00 85.56 185 GLU A N 1
ATOM 1504 C CA . GLU A 1 185 ? 10.557 18.672 -14.564 1.00 85.56 185 GLU A CA 1
ATOM 1505 C C . GLU A 1 185 ? 9.764 19.866 -14.028 1.00 85.56 185 GLU A C 1
ATOM 1507 O O . GLU A 1 185 ? 8.662 19.712 -13.502 1.00 85.56 185 GLU A O 1
ATOM 1512 N N . GLU A 1 186 ? 10.293 21.074 -14.207 1.00 81.12 186 GLU A N 1
ATOM 1513 C CA . GLU A 1 186 ? 9.587 22.308 -13.854 1.00 81.12 186 GLU A CA 1
ATOM 1514 C C . GLU A 1 186 ? 8.960 22.945 -15.097 1.00 81.12 186 GLU A C 1
ATOM 1516 O O . GLU A 1 186 ? 9.548 22.952 -16.183 1.00 81.12 186 GLU A O 1
ATOM 1521 N N . LEU A 1 187 ? 7.747 23.483 -14.947 1.00 80.00 187 LEU A N 1
ATOM 1522 C CA . LEU A 1 187 ? 7.100 24.266 -15.997 1.00 80.00 187 LEU A CA 1
ATOM 1523 C C . LEU A 1 187 ? 7.834 25.597 -16.151 1.00 80.00 187 LEU A C 1
ATOM 1525 O O . LEU A 1 187 ? 8.028 26.320 -15.174 1.00 80.00 187 LEU A O 1
ATOM 1529 N N . ASP A 1 188 ? 8.213 25.935 -17.381 1.00 72.56 188 ASP A N 1
ATOM 1530 C CA . ASP A 1 188 ? 8.805 27.234 -17.670 1.00 72.56 188 ASP A CA 1
ATOM 1531 C C . ASP A 1 188 ? 7.769 28.340 -17.400 1.00 72.56 188 ASP A C 1
ATOM 1533 O O . ASP A 1 188 ? 6.682 28.362 -17.986 1.00 72.56 188 ASP A O 1
ATOM 1537 N N . THR A 1 189 ? 8.104 29.273 -16.506 1.00 68.56 189 THR A N 1
ATOM 1538 C CA . THR A 1 189 ? 7.247 30.407 -16.125 1.00 68.56 189 THR A CA 1
ATOM 1539 C C . THR A 1 189 ? 6.943 31.338 -17.297 1.00 68.56 189 THR A C 1
ATOM 1541 O O . THR A 1 189 ? 5.962 32.078 -17.252 1.00 68.56 189 THR A O 1
ATOM 1544 N N . SER A 1 190 ? 7.745 31.278 -18.363 1.00 69.69 190 SER A N 1
ATOM 1545 C CA . SER A 1 190 ? 7.549 32.050 -19.591 1.00 69.69 190 SER A CA 1
ATOM 1546 C C . SER A 1 190 ? 6.780 31.294 -20.685 1.00 69.69 190 SER A C 1
ATOM 1548 O O . SER A 1 190 ? 6.194 31.924 -21.568 1.00 69.69 190 SER A O 1
ATOM 1550 N N . ASN A 1 191 ? 6.705 29.960 -20.616 1.00 66.69 191 ASN A N 1
ATOM 1551 C CA . ASN A 1 191 ? 5.909 29.144 -21.530 1.00 66.69 191 ASN A CA 1
ATOM 1552 C C . ASN A 1 191 ? 5.482 27.834 -20.856 1.00 66.69 191 ASN A C 1
ATOM 1554 O O . ASN A 1 191 ? 6.204 26.839 -20.879 1.00 66.69 191 ASN A O 1
ATOM 1558 N N . SER A 1 192 ? 4.256 27.802 -20.337 1.00 64.31 192 SER A N 1
ATOM 1559 C CA . SER A 1 192 ? 3.668 26.680 -19.589 1.00 64.31 192 SER A CA 1
ATOM 1560 C C . SER A 1 192 ? 3.533 25.358 -20.367 1.00 64.31 192 SER A C 1
ATOM 1562 O O . SER A 1 192 ? 3.026 24.376 -19.829 1.00 64.31 192 SER A O 1
ATOM 1564 N N . LYS A 1 193 ? 3.985 25.299 -21.627 1.00 67.25 193 LYS A N 1
ATOM 1565 C CA . LYS A 1 193 ? 4.082 24.069 -22.430 1.00 67.25 193 LYS A CA 1
ATOM 1566 C C . LYS A 1 193 ? 5.486 23.465 -22.482 1.00 67.25 193 LYS A C 1
ATOM 1568 O O . LYS A 1 193 ? 5.621 22.333 -22.940 1.00 67.25 193 LYS A O 1
ATOM 1573 N N . VAL A 1 194 ? 6.519 24.187 -22.046 1.00 66.44 194 VAL A N 1
ATOM 1574 C CA . VAL A 1 194 ? 7.902 23.699 -22.049 1.00 66.44 194 VAL A CA 1
ATOM 1575 C C . VAL A 1 194 ? 8.277 23.302 -20.629 1.00 66.44 194 VAL A C 1
ATOM 1577 O O . VAL A 1 194 ? 8.277 24.121 -19.715 1.00 66.44 194 VAL A O 1
ATOM 1580 N N . LYS A 1 195 ? 8.580 22.019 -20.447 1.00 75.69 195 LYS A N 1
ATOM 1581 C CA . LYS A 1 195 ? 9.140 21.502 -19.203 1.00 75.69 195 LYS A CA 1
ATOM 1582 C C . LYS A 1 195 ? 10.656 21.590 -19.274 1.00 75.69 195 LYS A C 1
ATOM 1584 O O . LYS A 1 195 ? 11.264 21.052 -20.200 1.00 75.69 195 LYS A O 1
ATOM 1589 N N . ARG A 1 196 ? 11.267 22.264 -18.307 1.00 79.12 196 ARG A N 1
ATOM 1590 C CA . ARG A 1 196 ? 12.718 22.309 -18.157 1.00 79.12 196 ARG A CA 1
ATOM 1591 C C . ARG A 1 196 ? 13.149 21.238 -17.166 1.00 79.12 196 ARG A C 1
ATOM 1593 O O . ARG A 1 196 ? 12.621 21.151 -16.063 1.00 79.12 196 ARG A O 1
ATOM 1600 N N . ILE A 1 197 ? 14.152 20.460 -17.561 1.00 81.81 197 ILE A N 1
ATOM 1601 C CA . ILE A 1 197 ? 14.806 19.508 -16.669 1.00 81.81 197 ILE A CA 1
ATOM 1602 C C . ILE A 1 197 ? 15.656 20.291 -15.668 1.00 81.81 197 ILE A C 1
ATOM 1604 O O . ILE A 1 197 ? 16.528 21.077 -16.058 1.00 81.81 197 ILE A O 1
ATOM 1608 N N . VAL A 1 198 ? 15.409 20.065 -14.383 1.00 85.25 198 VAL A N 1
ATOM 1609 C CA . VAL A 1 198 ? 16.137 20.689 -13.280 1.00 85.25 198 VAL A CA 1
ATOM 1610 C C . VAL A 1 198 ? 16.643 19.633 -12.310 1.00 85.25 198 VAL A C 1
ATOM 1612 O O . VAL A 1 198 ? 16.028 18.592 -12.100 1.00 85.25 198 VAL A O 1
ATOM 1615 N N . TRP A 1 199 ? 17.790 19.910 -11.700 1.00 86.50 199 TRP A N 1
ATOM 1616 C CA . TRP A 1 199 ? 18.303 19.108 -10.598 1.00 86.50 199 TRP A CA 1
ATOM 1617 C C . TRP A 1 199 ? 17.894 19.757 -9.283 1.00 86.50 199 TRP A C 1
ATOM 1619 O O . TRP A 1 199 ? 18.305 20.887 -9.003 1.00 86.50 199 TRP A O 1
ATOM 1629 N N . ARG A 1 200 ? 17.178 19.033 -8.427 1.00 90.06 200 ARG A N 1
ATOM 1630 C CA . ARG A 1 200 ? 16.825 19.493 -7.073 1.00 90.06 200 ARG A CA 1
ATOM 1631 C C . ARG A 1 200 ? 17.278 18.501 -6.014 1.00 90.06 200 ARG A C 1
ATOM 1633 O O . ARG A 1 200 ? 17.591 17.361 -6.337 1.00 90.06 200 ARG A O 1
ATOM 1640 N N . SER A 1 201 ? 17.323 18.926 -4.757 1.00 91.62 201 SER A N 1
ATOM 1641 C CA . SER A 1 201 ? 17.573 18.007 -3.644 1.00 91.62 201 SER A CA 1
ATOM 1642 C C . SER A 1 201 ? 16.492 16.926 -3.588 1.00 91.62 201 SER A C 1
ATOM 1644 O O . SER A 1 201 ? 15.321 17.186 -3.899 1.00 91.62 201 SER A O 1
ATOM 1646 N N . ALA A 1 202 ? 16.896 15.715 -3.212 1.00 93.31 202 ALA A N 1
ATOM 1647 C CA . ALA A 1 202 ? 15.966 14.623 -2.968 1.00 93.31 202 ALA A CA 1
ATOM 1648 C C . ALA A 1 202 ? 15.003 14.977 -1.820 1.00 93.31 202 ALA A C 1
ATOM 1650 O O . ALA A 1 202 ? 15.374 15.645 -0.854 1.00 93.31 202 ALA A O 1
ATOM 1651 N N . ARG A 1 203 ? 13.754 14.529 -1.931 1.00 94.12 203 ARG A N 1
ATOM 1652 C CA . ARG A 1 203 ? 12.693 14.695 -0.926 1.00 94.12 203 ARG A CA 1
ATOM 1653 C C . ARG A 1 203 ? 12.057 13.336 -0.617 1.00 94.12 203 ARG A C 1
ATOM 1655 O O . ARG A 1 203 ? 12.190 12.426 -1.432 1.00 94.12 203 ARG A O 1
ATOM 1662 N N . PRO A 1 204 ? 11.315 13.182 0.496 1.00 92.62 204 PRO A N 1
ATOM 1663 C CA . PRO A 1 204 ? 10.691 11.902 0.852 1.00 92.62 204 PRO A CA 1
ATOM 1664 C C . PRO A 1 204 ? 9.847 11.275 -0.272 1.00 92.62 204 PRO A C 1
ATOM 1666 O O . PRO A 1 204 ? 9.923 10.073 -0.491 1.00 92.62 204 PRO A O 1
ATOM 1669 N N . GLY A 1 205 ? 9.127 12.092 -1.049 1.00 92.19 205 GLY A N 1
ATOM 1670 C CA . GLY A 1 205 ? 8.310 11.626 -2.177 1.00 92.19 205 GLY A CA 1
ATOM 1671 C C . GLY A 1 205 ? 9.079 11.057 -3.378 1.00 92.19 205 GLY A C 1
ATOM 1672 O O . GLY A 1 205 ? 8.445 10.564 -4.303 1.00 92.19 205 GLY A O 1
ATOM 1673 N N . ASP A 1 206 ? 10.415 11.113 -3.391 1.00 94.00 206 ASP A N 1
ATOM 1674 C CA . ASP A 1 206 ? 11.233 10.490 -4.445 1.00 94.00 206 ASP A CA 1
ATOM 1675 C C . ASP A 1 206 ? 11.580 9.022 -4.137 1.00 94.00 206 ASP A C 1
ATOM 1677 O O . ASP A 1 206 ? 12.215 8.346 -4.948 1.00 94.00 206 ASP A O 1
ATOM 1681 N N . PHE A 1 207 ? 11.195 8.523 -2.959 1.00 95.12 207 PHE A N 1
ATOM 1682 C CA . PHE A 1 207 ? 11.510 7.175 -2.500 1.00 95.12 207 PHE A CA 1
ATOM 1683 C C . PHE A 1 207 ? 10.266 6.289 -2.532 1.00 95.12 207 PHE A C 1
ATOM 1685 O O . PHE A 1 207 ? 9.203 6.667 -2.047 1.00 95.12 207 PHE A O 1
ATOM 1692 N N . LEU A 1 208 ? 10.423 5.068 -3.046 1.00 95.44 208 LEU A N 1
ATOM 1693 C CA . LEU A 1 208 ? 9.398 4.030 -3.001 1.00 95.44 208 LEU A CA 1
ATOM 1694 C C . LEU A 1 208 ? 9.956 2.789 -2.305 1.00 95.44 208 LEU A C 1
ATOM 1696 O O . LEU A 1 208 ? 10.948 2.211 -2.753 1.00 95.44 208 LEU A O 1
ATOM 1700 N N . LEU A 1 209 ? 9.303 2.362 -1.223 1.00 93.31 209 LEU A N 1
ATOM 1701 C CA . LEU A 1 209 ? 9.648 1.137 -0.507 1.00 93.31 209 LEU A CA 1
ATOM 1702 C C . LEU A 1 209 ? 8.750 -0.015 -0.972 1.00 93.31 209 LEU A C 1
ATOM 1704 O O . LEU A 1 209 ? 7.555 -0.046 -0.683 1.00 93.31 209 LEU A O 1
ATOM 1708 N N . LEU A 1 210 ? 9.333 -0.982 -1.680 1.00 93.19 210 LEU A N 1
ATOM 1709 C CA . LEU A 1 210 ? 8.625 -2.169 -2.159 1.00 93.19 210 LEU A CA 1
ATOM 1710 C C . LEU A 1 210 ? 8.855 -3.352 -1.218 1.00 93.19 210 LEU A C 1
ATOM 1712 O O . LEU A 1 210 ? 9.987 -3.783 -1.008 1.00 93.19 210 LEU A O 1
ATOM 1716 N N . VAL A 1 211 ? 7.767 -3.922 -0.699 1.00 90.25 211 VAL A N 1
ATOM 1717 C CA . VAL A 1 211 ? 7.796 -5.124 0.146 1.00 90.25 211 VAL A CA 1
ATOM 1718 C C . VAL A 1 211 ? 7.027 -6.268 -0.510 1.00 90.25 211 VAL A C 1
ATOM 1720 O O . VAL A 1 211 ? 5.989 -6.069 -1.138 1.00 90.25 211 VAL A O 1
ATOM 1723 N N . LYS A 1 212 ? 7.507 -7.506 -0.338 1.00 87.06 212 LYS A N 1
ATOM 1724 C CA . LYS A 1 212 ? 6.864 -8.699 -0.922 1.00 87.06 212 LYS A CA 1
ATOM 1725 C C . LYS A 1 212 ? 5.513 -9.028 -0.281 1.00 87.06 212 LYS A C 1
ATOM 1727 O O . LYS A 1 212 ? 4.622 -9.558 -0.940 1.00 87.06 212 LYS A O 1
ATOM 1732 N N . ARG A 1 213 ? 5.384 -8.802 1.027 1.00 84.38 213 ARG A N 1
ATOM 1733 C CA . ARG A 1 213 ? 4.173 -9.076 1.812 1.00 84.38 213 ARG A CA 1
ATOM 1734 C C . ARG A 1 213 ? 3.906 -7.904 2.736 1.00 84.38 213 ARG A C 1
ATOM 1736 O O . ARG A 1 213 ? 4.839 -7.341 3.294 1.00 84.38 213 ARG A O 1
ATOM 1743 N N . ARG A 1 214 ? 2.625 -7.607 2.944 1.00 85.75 214 ARG A N 1
ATOM 1744 C CA . ARG A 1 214 ? 2.181 -6.492 3.788 1.00 85.75 214 ARG A CA 1
ATOM 1745 C C . ARG A 1 214 ? 2.232 -6.773 5.294 1.00 85.75 214 ARG A C 1
ATOM 1747 O O . ARG A 1 214 ? 2.060 -5.857 6.080 1.00 85.75 214 ARG A O 1
ATOM 1754 N N . ALA A 1 215 ? 2.492 -8.024 5.683 1.00 85.38 215 ALA A N 1
ATOM 1755 C CA . ALA A 1 215 ? 2.439 -8.490 7.071 1.00 85.38 215 ALA A CA 1
ATOM 1756 C C . ALA A 1 215 ? 3.337 -7.707 8.042 1.00 85.38 215 ALA A C 1
ATOM 1758 O O . ALA A 1 215 ? 3.037 -7.684 9.228 1.00 85.38 215 ALA A O 1
ATOM 1759 N N . TYR A 1 216 ? 4.411 -7.088 7.538 1.00 88.00 216 TYR A N 1
ATOM 1760 C CA . TYR A 1 216 ? 5.363 -6.326 8.344 1.00 88.00 216 TYR A CA 1
ATOM 1761 C C . TYR A 1 216 ? 5.448 -4.843 7.947 1.00 88.00 216 TYR A C 1
ATOM 1763 O O . TYR A 1 216 ? 6.490 -4.212 8.105 1.00 88.00 216 TYR A O 1
ATOM 1771 N N . LEU A 1 217 ? 4.395 -4.289 7.326 1.00 89.56 217 LEU A N 1
ATOM 1772 C CA . LEU A 1 217 ? 4.391 -2.874 6.931 1.00 89.56 217 LEU A CA 1
ATOM 1773 C C . LEU A 1 217 ? 4.519 -1.947 8.141 1.00 89.56 217 LEU A C 1
ATOM 1775 O O . LEU A 1 217 ? 5.245 -0.960 8.064 1.00 89.56 217 LEU A O 1
ATOM 1779 N N . LEU A 1 218 ? 3.870 -2.290 9.257 1.00 88.31 218 LEU A N 1
ATOM 1780 C CA . LEU A 1 218 ? 3.860 -1.476 10.470 1.00 88.31 218 LEU A CA 1
ATOM 1781 C C . LEU A 1 218 ? 5.270 -1.238 11.034 1.00 88.31 218 LEU A C 1
ATOM 1783 O O . LEU A 1 218 ? 5.561 -0.155 11.539 1.00 88.31 218 LEU A O 1
ATOM 1787 N N . GLU A 1 219 ? 6.161 -2.222 10.931 1.00 92.06 219 GLU A N 1
ATOM 1788 C CA . GLU A 1 219 ? 7.542 -2.120 11.400 1.00 92.06 219 GLU A CA 1
ATOM 1789 C C . GLU A 1 219 ? 8.347 -1.117 10.559 1.00 92.06 219 GLU A C 1
ATOM 1791 O O . GLU A 1 219 ? 9.125 -0.337 11.112 1.00 92.06 219 GLU A O 1
ATOM 1796 N N . TYR A 1 220 ? 8.130 -1.079 9.239 1.00 93.50 220 TYR A N 1
ATOM 1797 C CA . TYR A 1 220 ? 8.738 -0.068 8.367 1.00 93.50 220 TYR A CA 1
ATOM 1798 C C . TYR A 1 220 ? 8.112 1.317 8.593 1.00 93.50 220 TYR A C 1
ATOM 1800 O O . TYR A 1 220 ? 8.835 2.305 8.681 1.00 93.50 220 TYR A O 1
ATOM 1808 N N . GLU A 1 221 ? 6.786 1.392 8.739 1.00 92.06 221 GLU A N 1
ATOM 1809 C CA . GLU A 1 221 ? 6.047 2.628 9.034 1.00 92.06 221 GLU A CA 1
ATOM 1810 C C . GLU A 1 221 ? 6.508 3.282 10.340 1.00 92.06 221 GLU A C 1
ATOM 1812 O O . GLU A 1 221 ? 6.716 4.496 10.394 1.00 92.06 221 GLU A O 1
ATOM 1817 N N . THR A 1 222 ? 6.682 2.481 11.392 1.00 92.19 222 THR A N 1
ATOM 1818 C CA . THR A 1 222 ? 7.197 2.945 12.684 1.00 92.19 222 THR A CA 1
ATOM 1819 C C . THR A 1 222 ? 8.631 3.444 12.534 1.00 92.19 222 THR A C 1
ATOM 1821 O O . THR A 1 222 ? 8.928 4.559 12.942 1.00 92.19 222 THR A O 1
ATOM 1824 N N . ALA A 1 223 ? 9.505 2.695 11.853 1.00 95.38 223 ALA A N 1
ATOM 1825 C CA . ALA A 1 223 ? 10.894 3.115 11.665 1.00 95.38 223 ALA A CA 1
ATOM 1826 C C . ALA A 1 223 ? 11.041 4.420 10.857 1.00 95.38 223 ALA A C 1
ATOM 1828 O O . ALA A 1 223 ? 11.906 5.239 11.167 1.00 95.38 223 ALA A O 1
ATOM 1829 N N . LEU A 1 224 ? 10.209 4.629 9.830 1.00 95.12 224 LEU A N 1
ATOM 1830 C CA . LEU A 1 224 ? 10.175 5.885 9.075 1.00 95.12 224 LEU A CA 1
ATOM 1831 C C . LEU A 1 224 ? 9.650 7.037 9.941 1.00 95.12 224 LEU A C 1
ATOM 1833 O O . LEU A 1 224 ? 10.240 8.117 9.934 1.00 95.12 224 LEU A O 1
ATOM 1837 N N . ARG A 1 225 ? 8.594 6.791 10.730 1.00 94.56 225 ARG A N 1
ATOM 1838 C CA . ARG A 1 225 ? 8.035 7.766 11.677 1.00 94.56 225 ARG A CA 1
ATOM 1839 C C . ARG A 1 225 ? 9.064 8.199 12.719 1.00 94.56 225 ARG A C 1
ATOM 1841 O O . ARG A 1 225 ? 9.245 9.396 12.914 1.00 94.56 225 ARG A O 1
ATOM 1848 N N . ASP A 1 226 ? 9.759 7.245 13.332 1.00 96.06 226 ASP A N 1
ATOM 1849 C CA . ASP A 1 226 ? 10.786 7.492 14.350 1.00 96.06 226 ASP A CA 1
ATOM 1850 C C . ASP A 1 226 ? 11.967 8.297 13.785 1.00 96.06 226 ASP A C 1
ATOM 1852 O O . ASP A 1 226 ? 12.589 9.086 14.492 1.00 96.06 226 ASP A O 1
ATOM 1856 N N . ALA A 1 227 ? 12.259 8.133 12.490 1.00 95.69 227 ALA A N 1
ATOM 1857 C CA . ALA A 1 227 ? 13.265 8.914 11.774 1.00 95.69 227 ALA A CA 1
ATOM 1858 C C . ALA A 1 227 ? 12.762 10.294 11.297 1.00 95.69 227 ALA A C 1
ATOM 1860 O O . ALA A 1 227 ? 13.523 11.030 10.667 1.00 95.69 227 ALA A O 1
ATOM 1861 N N . GLY A 1 228 ? 11.498 10.646 11.558 1.00 95.12 228 GLY A N 1
ATOM 1862 C CA . GLY A 1 228 ? 10.883 11.899 11.111 1.00 95.12 228 GLY A CA 1
ATOM 1863 C C . GLY A 1 228 ? 10.608 11.963 9.603 1.00 95.12 228 GLY A C 1
ATOM 1864 O O . GLY A 1 228 ? 10.474 13.055 9.051 1.00 95.12 228 GLY A O 1
ATOM 1865 N N . LEU A 1 229 ? 10.547 10.816 8.918 1.00 94.81 229 LEU A N 1
ATOM 1866 C CA . LEU A 1 229 ? 10.273 10.738 7.484 1.00 94.81 229 LEU A CA 1
ATOM 1867 C C . LEU A 1 229 ? 8.767 10.640 7.229 1.00 94.81 229 LEU A C 1
ATOM 1869 O O . LEU A 1 229 ? 8.081 9.773 7.771 1.00 94.81 229 LEU A O 1
ATOM 1873 N N . LEU A 1 230 ? 8.264 11.508 6.351 1.00 92.38 230 LEU A N 1
ATOM 1874 C CA . LEU A 1 230 ? 6.898 11.418 5.844 1.00 92.38 230 LEU A CA 1
ATOM 1875 C C . LEU A 1 230 ? 6.774 10.224 4.894 1.00 92.38 230 LEU A C 1
ATOM 1877 O O . LEU A 1 230 ? 7.626 10.029 4.026 1.00 92.38 230 LEU A O 1
ATOM 1881 N N . TYR A 1 231 ? 5.698 9.455 5.041 1.00 90.94 231 TYR A N 1
ATOM 1882 C CA . TYR A 1 231 ? 5.388 8.322 4.178 1.00 90.94 231 TYR A CA 1
ATOM 1883 C C . TYR A 1 231 ? 3.890 8.227 3.905 1.00 90.94 231 TYR A C 1
ATOM 1885 O O . TYR A 1 231 ? 3.064 8.653 4.710 1.00 90.94 231 TYR A O 1
ATOM 1893 N N . GLU A 1 232 ? 3.562 7.599 2.782 1.00 89.38 232 GLU A N 1
ATOM 1894 C CA . GLU A 1 232 ? 2.220 7.147 2.441 1.00 89.38 232 GLU A CA 1
ATOM 1895 C C . GLU A 1 232 ? 2.263 5.623 2.299 1.00 89.38 232 GLU A C 1
ATOM 1897 O O . GLU A 1 232 ? 3.155 5.075 1.649 1.00 89.38 232 GLU A O 1
ATOM 1902 N N . SER A 1 233 ? 1.334 4.925 2.951 1.00 85.50 233 SER A N 1
ATOM 1903 C CA . SER A 1 233 ? 1.284 3.463 2.962 1.00 85.50 233 SER A CA 1
ATOM 1904 C C . SER A 1 233 ? -0.150 2.988 2.736 1.00 85.50 233 SER A C 1
ATOM 1906 O O . SER A 1 233 ? -1.072 3.518 3.361 1.00 85.50 233 SER A O 1
ATOM 1908 N N . PRO A 1 234 ? -0.370 1.971 1.883 1.00 75.00 234 PRO A N 1
ATOM 1909 C CA . PRO A 1 234 ? -1.672 1.344 1.714 1.00 75.00 234 PRO A CA 1
ATOM 1910 C C . PRO A 1 234 ? -1.934 0.416 2.910 1.00 75.00 234 PRO A C 1
ATOM 1912 O O . PRO A 1 234 ? -1.794 -0.808 2.792 1.00 75.00 234 PRO A O 1
ATOM 1915 N N . ARG A 1 235 ? -2.244 0.986 4.080 1.00 66.31 235 ARG A N 1
ATOM 1916 C CA . ARG A 1 235 ? -2.516 0.216 5.303 1.00 66.31 235 ARG A CA 1
ATOM 1917 C C . ARG A 1 235 ? -3.571 -0.874 5.067 1.00 66.31 235 ARG A C 1
ATOM 1919 O O . ARG A 1 235 ? -4.591 -0.649 4.420 1.00 66.31 235 ARG A O 1
ATOM 1926 N N . LEU A 1 236 ? -3.303 -2.059 5.621 1.00 50.62 236 LEU A N 1
ATOM 1927 C CA . LEU A 1 236 ? -4.332 -2.971 6.133 1.00 50.62 236 LEU A CA 1
ATOM 1928 C C . LEU A 1 236 ? -4.619 -2.483 7.556 1.00 50.62 236 LEU A C 1
ATOM 1930 O O . LEU A 1 236 ? -3.661 -2.297 8.304 1.00 50.62 236 LEU A O 1
ATOM 1934 N N . GLY A 1 237 ? -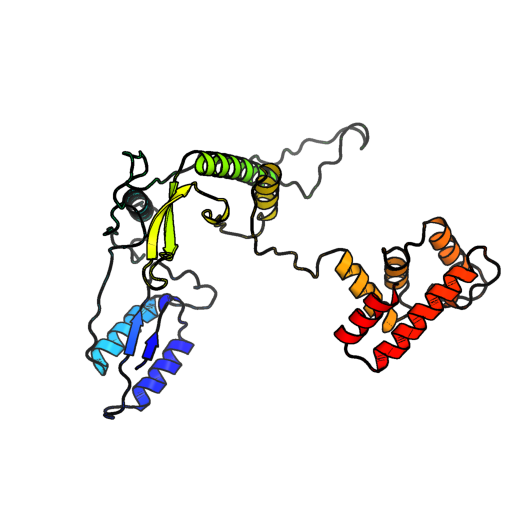5.870 -2.178 7.878 1.00 56.53 237 GLY A N 1
ATOM 1935 C CA . GLY A 1 237 ? -6.196 -1.242 8.957 1.00 56.53 237 GLY A CA 1
ATOM 1936 C C . GLY A 1 237 ? -6.797 0.035 8.410 1.00 56.53 237 GLY A C 1
ATOM 1937 O O . GLY A 1 237 ? -6.215 1.106 8.564 1.00 56.53 237 GLY A O 1
ATOM 1938 N N . GLY A 1 238 ? -7.892 -0.104 7.658 1.00 65.50 238 GLY A N 1
ATOM 1939 C CA . GLY A 1 238 ? -8.595 1.034 7.074 1.00 65.50 238 GLY A CA 1
ATOM 1940 C C . GLY A 1 238 ? -9.191 1.948 8.145 1.00 65.50 238 GLY A C 1
ATOM 1941 O O . GLY A 1 238 ? -9.149 1.642 9.331 1.00 65.50 238 GLY A O 1
ATOM 1942 N N . LEU A 1 239 ? -9.824 3.037 7.698 1.00 69.94 239 LEU A N 1
ATOM 1943 C CA . LEU A 1 239 ? -10.683 3.886 8.533 1.00 69.94 239 LEU A CA 1
ATOM 1944 C C . LEU A 1 239 ? -11.614 3.051 9.440 1.00 69.94 239 LEU A C 1
ATOM 1946 O O . LEU A 1 239 ? -11.852 3.428 10.570 1.00 69.94 239 LEU A O 1
ATOM 1950 N N . LEU A 1 240 ? -12.069 1.883 8.972 1.00 75.50 240 LEU A N 1
ATOM 1951 C CA . LEU A 1 240 ? -12.977 0.986 9.693 1.00 75.50 240 LEU A CA 1
ATOM 1952 C C . LEU A 1 240 ? -12.381 0.229 10.892 1.00 75.50 240 LEU A C 1
ATOM 1954 O O . LEU A 1 240 ? -13.140 -0.412 11.601 1.00 75.50 240 LEU A O 1
ATOM 1958 N N . GLU A 1 241 ? -11.062 0.248 11.089 1.00 74.81 241 GLU A N 1
ATOM 1959 C CA . GLU A 1 241 ? -10.391 -0.426 12.218 1.00 74.81 241 GLU A CA 1
ATOM 1960 C C . GLU A 1 241 ? -9.893 0.580 13.274 1.00 74.81 241 GLU A C 1
ATOM 1962 O O . GLU A 1 241 ? -9.094 0.229 14.144 1.00 74.81 241 GLU A O 1
ATOM 1967 N N . THR A 1 242 ? -10.293 1.853 13.173 1.00 85.25 242 THR A N 1
ATOM 1968 C CA . THR A 1 242 ? -9.960 2.859 14.185 1.00 85.25 242 THR A CA 1
ATOM 1969 C C . THR A 1 242 ? -10.986 2.847 15.315 1.00 85.25 242 THR A C 1
ATOM 1971 O O . THR A 1 242 ? -12.156 2.530 15.098 1.00 85.25 242 THR A O 1
ATOM 1974 N N . LEU A 1 243 ? -10.556 3.232 16.521 1.00 87.69 243 LEU A N 1
ATOM 1975 C CA . LEU A 1 243 ? -11.429 3.272 17.701 1.00 87.69 243 LEU A CA 1
ATOM 1976 C C . LEU A 1 243 ? -12.633 4.195 17.481 1.00 87.69 243 LEU A C 1
ATOM 1978 O O . LEU A 1 243 ? -13.741 3.885 17.900 1.00 87.69 243 LEU A O 1
ATOM 1982 N N . GLU A 1 244 ? -12.428 5.302 16.764 1.00 90.62 244 GLU A N 1
ATOM 1983 C CA . GLU A 1 244 ? -13.490 6.245 16.427 1.00 90.62 244 GLU A CA 1
ATOM 1984 C C . GLU A 1 244 ? -14.569 5.589 15.559 1.00 90.62 244 GLU A C 1
ATOM 1986 O O . GLU A 1 244 ? -15.754 5.859 15.740 1.00 90.62 244 GLU A O 1
ATOM 1991 N N . VAL A 1 245 ? -14.187 4.711 14.626 1.00 90.62 245 VAL A N 1
ATOM 1992 C CA . VAL A 1 245 ? -15.172 3.997 13.809 1.00 90.62 245 VAL A CA 1
ATOM 1993 C C . VAL A 1 245 ? -15.831 2.864 14.578 1.00 90.62 245 VAL A C 1
ATOM 1995 O O . VAL A 1 245 ? -17.036 2.676 14.414 1.00 90.62 245 VAL A O 1
ATOM 1998 N N . ASP A 1 246 ? -15.111 2.169 15.457 1.00 91.94 246 ASP A N 1
ATOM 1999 C CA . ASP A 1 246 ? -15.729 1.193 16.359 1.00 91.94 246 ASP A CA 1
ATOM 2000 C C . ASP A 1 246 ? -16.815 1.851 17.229 1.00 91.94 246 ASP A C 1
ATOM 2002 O O . ASP A 1 246 ? -17.905 1.293 17.378 1.00 91.94 246 ASP A O 1
ATOM 2006 N N . ASP A 1 247 ? -16.574 3.066 17.734 1.00 94.00 247 ASP A N 1
ATOM 2007 C CA . ASP A 1 247 ? -17.557 3.839 18.504 1.00 94.00 247 ASP A CA 1
ATOM 2008 C C . ASP A 1 247 ? -18.776 4.240 17.658 1.00 94.00 247 ASP A C 1
ATOM 2010 O O . ASP A 1 247 ? -19.918 4.129 18.113 1.00 94.00 247 ASP A O 1
ATOM 2014 N N . LEU A 1 248 ? -18.569 4.641 16.398 1.00 93.38 248 LEU A N 1
ATOM 2015 C CA . LEU A 1 248 ? -19.668 4.935 15.472 1.00 93.38 248 LEU A CA 1
ATOM 2016 C C . LEU A 1 248 ? -20.465 3.679 15.094 1.00 93.38 248 LEU A C 1
ATOM 2018 O O . LEU A 1 248 ? -21.689 3.739 14.975 1.00 93.38 248 LEU A O 1
ATOM 2022 N N . ILE A 1 249 ? -19.809 2.528 14.933 1.00 93.81 249 ILE A N 1
ATOM 2023 C CA . ILE A 1 249 ? -20.485 1.244 14.703 1.00 93.81 249 ILE A CA 1
ATOM 2024 C C . ILE A 1 249 ? -21.310 0.858 15.935 1.00 93.81 249 ILE A C 1
ATOM 2026 O O . ILE A 1 249 ? -22.458 0.424 15.786 1.00 93.81 249 ILE A O 1
ATOM 2030 N N . ALA A 1 250 ? -20.774 1.045 17.144 1.00 95.62 250 ALA A N 1
ATOM 2031 C CA . ALA A 1 250 ? -21.507 0.825 18.386 1.00 95.62 250 ALA A CA 1
ATOM 2032 C C . ALA A 1 250 ? -22.725 1.760 18.488 1.00 95.62 250 ALA A C 1
ATOM 2034 O O . ALA A 1 250 ? -23.822 1.294 18.806 1.00 95.62 250 ALA A O 1
ATOM 2035 N N . LEU A 1 251 ? -22.578 3.036 18.108 1.00 95.38 251 LEU A N 1
ATOM 2036 C CA . LEU A 1 251 ? -23.685 3.989 18.023 1.00 95.38 251 LEU A CA 1
ATOM 2037 C C . LEU A 1 251 ? -24.770 3.499 17.058 1.00 95.38 251 LEU A C 1
ATOM 2039 O O . LEU A 1 251 ? -25.923 3.336 17.45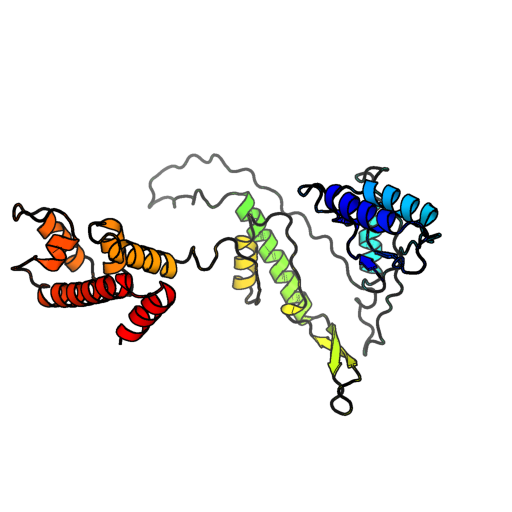0 1.00 95.38 251 LEU A O 1
ATOM 2043 N N . LEU A 1 252 ? -24.419 3.192 15.810 1.00 95.06 252 LEU A N 1
ATOM 2044 C CA . LEU A 1 252 ? -25.385 2.690 14.826 1.00 95.06 252 LEU A CA 1
ATOM 2045 C C . LEU A 1 252 ? -26.057 1.388 15.295 1.00 95.06 252 LEU A C 1
ATOM 2047 O O . LEU A 1 252 ? -27.249 1.183 15.060 1.00 95.06 252 LEU A O 1
ATOM 2051 N N . THR A 1 253 ? -25.321 0.539 16.016 1.00 96.12 253 THR A N 1
ATOM 2052 C CA . THR A 1 253 ? -25.852 -0.691 16.611 1.00 96.12 253 THR A CA 1
ATOM 2053 C C . THR A 1 253 ? -26.926 -0.392 17.655 1.00 96.12 253 THR A C 1
ATOM 2055 O O . THR A 1 253 ? -27.982 -1.024 17.611 1.00 96.12 253 THR A O 1
ATOM 2058 N N . ILE A 1 254 ? -26.718 0.580 18.555 1.00 96.06 254 ILE A N 1
ATOM 2059 C CA . ILE A 1 254 ? -27.734 0.934 19.562 1.00 96.06 254 ILE A CA 1
ATOM 2060 C C . ILE A 1 254 ? -28.947 1.639 18.956 1.00 96.06 254 ILE A C 1
ATOM 2062 O O . ILE A 1 254 ? -30.051 1.466 19.464 1.00 96.06 254 ILE A O 1
ATOM 2066 N N . LEU A 1 255 ? -28.784 2.381 17.854 1.00 94.50 255 LEU A N 1
ATOM 2067 C CA . LEU A 1 255 ? -29.916 3.033 17.186 1.00 94.50 255 LEU A CA 1
ATOM 2068 C C . LEU A 1 255 ? -30.883 2.013 16.564 1.00 94.50 255 LEU A C 1
ATOM 2070 O O . LEU A 1 255 ? -32.083 2.269 16.473 1.00 94.50 255 LEU A O 1
ATOM 2074 N N . VAL A 1 256 ? -30.373 0.839 16.177 1.00 93.56 256 VAL A N 1
ATOM 2075 C CA . VAL A 1 256 ? -31.182 -0.283 15.675 1.00 93.56 256 VAL A CA 1
ATOM 2076 C C . VAL A 1 256 ? -31.628 -1.207 16.811 1.00 93.56 256 VAL A C 1
ATOM 2078 O O . VAL A 1 256 ? -32.768 -1.668 16.826 1.00 93.56 256 VAL A O 1
ATOM 2081 N N . THR A 1 257 ? -30.737 -1.493 17.764 1.00 93.88 257 THR A N 1
ATOM 2082 C CA . THR A 1 257 ? -30.960 -2.438 18.869 1.00 93.88 257 THR A CA 1
ATOM 2083 C C . THR A 1 257 ? -30.555 -1.809 20.209 1.00 93.88 257 THR A C 1
ATOM 2085 O O . THR A 1 257 ? -29.479 -2.114 20.730 1.00 93.88 257 THR A O 1
ATOM 2088 N N . PRO A 1 258 ? -31.418 -0.973 20.821 1.00 91.19 258 PRO A N 1
ATOM 2089 C CA . PRO A 1 258 ? -31.087 -0.276 22.069 1.00 91.19 258 PRO A CA 1
ATOM 2090 C C . PRO A 1 258 ? -30.778 -1.212 23.244 1.00 91.19 258 PRO A C 1
ATOM 2092 O O . PRO A 1 258 ? -30.026 -0.850 24.137 1.00 91.19 258 PRO A O 1
ATOM 2095 N N . GLY A 1 259 ? -31.314 -2.437 23.236 1.00 90.06 259 GLY A N 1
ATOM 2096 C CA . GLY A 1 259 ? -31.061 -3.443 24.274 1.00 90.06 259 GLY A CA 1
ATOM 2097 C C . GLY A 1 259 ? -29.684 -4.121 24.214 1.00 90.06 259 GLY A C 1
ATOM 2098 O O . GLY A 1 259 ? -29.474 -5.096 24.929 1.00 90.06 259 GLY A O 1
ATOM 2099 N N . ASN A 1 260 ? -28.769 -3.683 23.343 1.00 95.50 260 ASN A N 1
ATOM 2100 C CA . ASN A 1 260 ? -27.399 -4.194 23.308 1.00 95.50 260 ASN A CA 1
ATOM 2101 C C . ASN A 1 260 ? -26.535 -3.477 24.358 1.00 95.50 260 ASN A C 1
ATOM 2103 O O . ASN A 1 260 ? -25.963 -2.422 24.084 1.00 95.50 260 ASN A O 1
ATOM 2107 N N . ASP A 1 261 ? -26.419 -4.081 25.541 1.00 94.31 261 ASP A N 1
ATOM 2108 C CA . ASP A 1 261 ? -25.700 -3.503 26.683 1.00 94.31 261 ASP A CA 1
ATOM 2109 C C . ASP A 1 261 ? -24.223 -3.211 26.391 1.00 94.31 261 ASP A C 1
ATOM 2111 O O . ASP A 1 261 ? -23.706 -2.194 26.842 1.00 94.31 261 ASP A O 1
ATOM 2115 N N . LEU A 1 262 ? -23.542 -4.061 25.613 1.00 95.12 262 LEU A N 1
ATOM 2116 C CA . LEU A 1 262 ? -22.125 -3.862 25.296 1.00 95.12 262 LEU A CA 1
ATOM 2117 C C . LEU A 1 262 ? -21.924 -2.653 24.376 1.00 95.12 262 LEU A C 1
ATOM 2119 O O . LEU A 1 262 ? -21.077 -1.806 24.651 1.00 95.12 262 LEU A O 1
ATOM 2123 N N . ALA A 1 263 ? -22.722 -2.557 23.308 1.00 96.25 263 ALA A N 1
ATOM 2124 C CA . ALA A 1 263 ? -22.659 -1.421 22.391 1.00 96.25 263 ALA A CA 1
ATOM 2125 C C . ALA A 1 263 ? -23.070 -0.118 23.094 1.00 96.25 263 ALA A C 1
ATOM 2127 O O . ALA A 1 263 ? -22.432 0.914 22.901 1.00 96.25 263 ALA A O 1
ATOM 2128 N N . LEU A 1 264 ? -24.086 -0.173 23.963 1.00 96.44 264 LEU A N 1
ATOM 2129 C CA . LEU A 1 264 ? -24.494 0.975 24.767 1.00 96.44 264 LEU A CA 1
ATOM 2130 C C . LEU A 1 264 ? -23.382 1.399 25.725 1.00 96.44 264 LEU A C 1
ATOM 2132 O O . LEU A 1 264 ? -23.036 2.574 25.758 1.00 96.44 264 LEU A O 1
ATOM 2136 N N . ALA A 1 265 ? -22.768 0.461 26.444 1.00 95.88 265 ALA A N 1
ATOM 2137 C CA . ALA A 1 265 ? -21.668 0.770 27.348 1.00 95.88 265 ALA A CA 1
ATOM 2138 C C . ALA A 1 265 ? -20.472 1.407 26.619 1.00 95.88 265 ALA A C 1
ATOM 2140 O O . ALA A 1 265 ? -19.886 2.360 27.133 1.00 95.88 265 ALA A O 1
ATOM 2141 N N . GLN A 1 266 ? -20.145 0.926 25.415 1.00 96.62 266 GLN A N 1
ATOM 2142 C CA . GLN A 1 266 ? -19.102 1.521 24.582 1.00 96.62 266 GLN A CA 1
ATOM 2143 C C . GLN A 1 266 ? -19.443 2.967 24.202 1.00 96.62 266 GLN A C 1
ATOM 2145 O O . GLN A 1 266 ? -18.644 3.864 24.457 1.00 96.62 266 GLN A O 1
ATOM 2150 N N . VAL A 1 267 ? -20.647 3.222 23.681 1.00 96.38 267 VAL A N 1
ATOM 2151 C CA . VAL A 1 267 ? -21.094 4.574 23.298 1.00 96.38 267 VAL A CA 1
ATOM 2152 C C . VAL A 1 267 ? -21.089 5.527 24.494 1.00 96.38 267 VAL A C 1
ATOM 2154 O O . VAL A 1 267 ? -20.601 6.650 24.385 1.00 96.38 267 VAL A O 1
ATOM 2157 N N . LEU A 1 268 ? -21.574 5.072 25.650 1.00 96.25 268 LEU A N 1
ATOM 2158 C CA . LEU A 1 268 ? -21.592 5.841 26.894 1.00 96.25 268 LEU A CA 1
ATOM 2159 C C . LEU A 1 268 ? -20.177 6.212 27.375 1.00 96.25 268 LEU A C 1
ATOM 2161 O O . LEU A 1 268 ? -19.977 7.315 27.889 1.00 96.25 268 LEU A O 1
ATOM 2165 N N . ARG A 1 269 ? -19.193 5.321 27.184 1.00 96.25 269 ARG A N 1
ATOM 2166 C CA . ARG A 1 269 ? -17.789 5.542 27.570 1.00 96.25 269 ARG A CA 1
ATOM 2167 C C . ARG A 1 269 ? -16.980 6.318 26.525 1.00 96.25 269 ARG A C 1
ATOM 2169 O O . ARG A 1 269 ? -15.988 6.950 26.889 1.00 96.25 269 ARG A O 1
ATOM 2176 N N . SER A 1 270 ? -17.389 6.263 25.259 1.00 94.69 270 SER A N 1
ATOM 2177 C CA . SER A 1 270 ? -16.751 6.965 24.142 1.00 94.69 270 SER A CA 1
ATOM 2178 C C . SER A 1 270 ? -16.778 8.490 24.324 1.00 94.69 270 SER A C 1
ATOM 2180 O O . SER A 1 270 ? -17.577 9.001 25.120 1.00 94.69 270 SER A O 1
ATOM 2182 N N . PRO A 1 271 ? -15.981 9.255 23.554 1.00 92.19 271 PRO A N 1
ATOM 2183 C CA . PRO A 1 271 ? -16.017 10.718 23.581 1.00 92.19 271 PRO A CA 1
ATOM 2184 C C . PRO A 1 271 ? -17.389 11.353 23.292 1.00 92.19 271 PRO A C 1
ATOM 2186 O O . PRO A 1 271 ? -17.558 12.531 23.587 1.00 92.19 271 PRO A O 1
ATOM 2189 N N . LEU A 1 272 ? -18.367 10.604 22.756 1.00 90.75 272 LEU A N 1
ATOM 2190 C CA . LEU A 1 272 ? -19.728 11.102 22.508 1.00 90.75 272 LEU A CA 1
ATOM 2191 C C . LEU A 1 272 ? -20.455 11.518 23.796 1.00 90.75 272 LEU A C 1
ATOM 2193 O O . LEU A 1 272 ? -21.173 12.513 23.799 1.00 90.75 272 LEU A O 1
ATOM 2197 N N . PHE A 1 273 ? -20.278 10.762 24.886 1.00 93.25 273 PHE A N 1
ATOM 2198 C CA . PHE A 1 273 ? -20.928 11.039 26.178 1.00 93.25 273 PHE A CA 1
ATOM 2199 C C . PHE A 1 273 ? -19.956 11.077 27.361 1.00 93.25 273 PHE A C 1
ATOM 2201 O O . PHE A 1 273 ? -20.277 11.680 28.385 1.00 93.25 273 PHE A O 1
ATOM 2208 N N . ALA A 1 274 ? -18.778 10.463 27.215 1.00 94.50 274 ALA A N 1
ATOM 2209 C CA . ALA A 1 274 ? -17.651 10.522 28.140 1.00 94.50 274 ALA A CA 1
ATOM 2210 C C . ALA A 1 274 ? -18.002 10.215 29.608 1.00 94.50 274 ALA A C 1
ATOM 2212 O O . ALA A 1 274 ? -17.429 10.814 30.521 1.00 94.50 274 ALA A O 1
ATOM 2213 N N . LEU A 1 275 ? -18.920 9.272 29.849 1.00 95.94 275 LEU A N 1
ATOM 2214 C CA . LEU A 1 275 ? -19.277 8.862 31.207 1.00 95.94 275 LEU A CA 1
ATOM 2215 C C . LEU A 1 275 ? -18.062 8.249 31.916 1.00 95.94 275 LEU A C 1
ATOM 2217 O O . LEU A 1 275 ? -17.278 7.495 31.329 1.00 95.94 275 LEU A O 1
ATOM 2221 N N . ASP A 1 276 ? -17.893 8.596 33.185 1.00 95.44 276 ASP A N 1
ATOM 2222 C CA . ASP A 1 276 ? -16.837 8.080 34.043 1.00 95.44 276 ASP A CA 1
ATOM 2223 C C . ASP A 1 276 ? -17.198 6.718 34.656 1.00 95.44 276 ASP A C 1
ATOM 2225 O O . ASP A 1 276 ? -18.302 6.189 34.507 1.00 95.44 276 ASP A O 1
ATOM 2229 N N . GLU A 1 277 ? -16.234 6.115 35.348 1.00 94.44 277 GLU A N 1
ATOM 2230 C CA . GLU A 1 277 ? -16.403 4.790 35.944 1.00 94.44 277 GLU A CA 1
ATOM 2231 C C . GLU A 1 277 ? -17.500 4.759 37.020 1.00 94.44 277 GLU A C 1
ATOM 2233 O O . GLU A 1 277 ? -18.238 3.781 37.109 1.00 94.44 277 GLU A O 1
ATOM 2238 N N . THR A 1 278 ? -17.675 5.843 37.784 1.00 95.25 278 THR A N 1
ATOM 2239 C CA . THR A 1 278 ? -18.684 5.919 38.856 1.00 95.25 278 THR A CA 1
ATOM 2240 C C . THR A 1 278 ? -20.103 5.985 38.298 1.00 95.25 278 THR A C 1
ATOM 2242 O O . THR A 1 278 ? -21.029 5.352 38.819 1.00 95.25 278 THR A O 1
ATOM 2245 N N . GLN A 1 279 ? -20.273 6.691 37.183 1.00 94.56 279 GLN A N 1
ATOM 2246 C CA . GLN A 1 279 ? -21.532 6.774 36.456 1.00 94.56 279 GLN A CA 1
ATOM 2247 C C . GLN A 1 279 ? -21.874 5.432 35.801 1.00 94.56 279 GLN A C 1
ATOM 2249 O O . GLN A 1 279 ? -23.004 4.956 35.923 1.00 94.56 279 GLN A O 1
ATOM 2254 N N . MET A 1 280 ? -20.891 4.782 35.173 1.00 94.62 280 MET A N 1
ATOM 2255 C CA . MET A 1 280 ? -21.065 3.451 34.582 1.00 94.62 280 MET A CA 1
ATOM 2256 C C . MET A 1 280 ? -21.401 2.398 35.644 1.00 94.62 280 MET A C 1
ATOM 2258 O O . MET A 1 280 ? -22.284 1.565 35.433 1.00 94.62 280 MET A O 1
ATOM 2262 N N . GLN A 1 281 ? -20.755 2.465 36.810 1.00 93.50 281 GLN A N 1
ATOM 2263 C CA . GLN A 1 281 ? -21.055 1.588 37.937 1.00 93.50 281 GLN A CA 1
ATOM 2264 C C . GLN A 1 281 ? -22.481 1.804 38.455 1.00 93.50 281 GLN A C 1
ATOM 2266 O O . GLN A 1 281 ? -23.195 0.830 38.676 1.00 93.50 281 GLN A O 1
ATOM 2271 N N . THR A 1 282 ? -22.931 3.057 38.570 1.00 92.88 282 THR A N 1
ATOM 2272 C CA . THR A 1 282 ? -24.316 3.368 38.965 1.00 92.88 282 THR A CA 1
ATOM 2273 C C . THR A 1 282 ? -25.323 2.710 38.015 1.00 92.88 282 THR A C 1
ATOM 2275 O O . THR A 1 282 ? -26.318 2.140 38.457 1.00 92.88 282 THR A O 1
ATOM 2278 N N . LEU A 1 283 ? -25.058 2.740 36.705 1.00 91.00 283 LEU A N 1
ATOM 2279 C CA . LEU A 1 283 ? -25.921 2.109 35.703 1.00 91.00 283 LEU A CA 1
ATOM 2280 C C . LEU A 1 283 ? -25.943 0.576 35.845 1.00 91.00 283 LEU A C 1
ATOM 2282 O O . LEU A 1 283 ? -27.011 -0.035 35.788 1.00 91.00 283 LEU A O 1
ATOM 2286 N N . ALA A 1 284 ? -24.787 -0.039 36.106 1.00 91.38 284 ALA A N 1
ATOM 2287 C CA . ALA A 1 284 ? -24.685 -1.473 36.372 1.00 91.38 284 ALA A CA 1
ATOM 2288 C C . ALA A 1 284 ? -25.429 -1.887 37.657 1.00 91.38 284 ALA A C 1
ATOM 2290 O O . ALA A 1 284 ? -26.131 -2.900 37.665 1.00 91.38 284 ALA A O 1
ATOM 2291 N N . GLU A 1 285 ? -25.312 -1.097 38.729 1.00 91.62 285 GLU A N 1
ATOM 2292 C CA . GLU A 1 285 ? -25.997 -1.324 40.007 1.00 91.62 285 GLU A CA 1
ATOM 2293 C C . GLU A 1 285 ? -27.518 -1.242 39.860 1.00 91.62 285 GLU A C 1
ATOM 2295 O O . GLU A 1 285 ? -28.233 -2.064 40.433 1.00 91.62 285 GLU A O 1
ATOM 2300 N N . LEU A 1 286 ? -28.024 -0.312 39.044 1.00 89.38 286 LEU A N 1
ATOM 2301 C CA . LEU A 1 286 ? -29.453 -0.218 38.743 1.00 89.38 286 LEU A CA 1
ATOM 2302 C C . LEU A 1 286 ? -29.968 -1.495 38.071 1.00 89.38 286 LEU A C 1
ATOM 2304 O O . LEU A 1 286 ? -30.969 -2.043 38.526 1.00 89.38 286 LEU A O 1
ATOM 2308 N N . VAL A 1 287 ? -29.272 -2.022 37.059 1.00 88.94 287 VAL A N 1
ATOM 2309 C CA . VAL A 1 287 ? -29.670 -3.275 36.383 1.00 88.94 287 VAL A CA 1
ATOM 2310 C C . VAL A 1 287 ? -29.595 -4.482 37.324 1.00 88.94 287 VAL A C 1
ATOM 2312 O O . VAL A 1 287 ? -30.447 -5.365 37.270 1.00 88.94 287 VAL A O 1
ATOM 2315 N N . GLN A 1 288 ? -28.597 -4.524 38.210 1.00 87.62 288 GLN A N 1
ATOM 2316 C CA . GLN A 1 288 ? -28.462 -5.598 39.201 1.00 87.62 288 GLN A CA 1
ATOM 2317 C C . GLN A 1 288 ? -29.450 -5.474 40.365 1.00 87.62 288 GLN A C 1
ATOM 2319 O O . GLN A 1 288 ? -29.692 -6.447 41.084 1.00 87.62 288 GLN A O 1
ATOM 2324 N N . SER A 1 289 ? -30.023 -4.291 40.575 1.00 81.06 289 SER A N 1
ATOM 2325 C CA . SER A 1 289 ? -31.033 -4.094 41.601 1.00 81.06 289 SER A CA 1
ATOM 2326 C C . SER A 1 289 ? -32.313 -4.862 41.245 1.00 81.06 289 SER A C 1
ATOM 2328 O O . SER A 1 289 ? -32.734 -4.926 40.091 1.00 81.06 289 SER A O 1
ATOM 2330 N N . ASN A 1 290 ? -33.012 -5.398 42.250 1.00 68.44 290 ASN A N 1
ATOM 2331 C CA . ASN A 1 290 ? -34.320 -6.055 42.077 1.00 68.44 290 ASN A CA 1
ATOM 2332 C C . ASN A 1 290 ? -35.454 -5.075 41.680 1.00 68.44 290 ASN A C 1
ATOM 2334 O O . ASN A 1 290 ? -36.628 -5.356 41.913 1.00 68.44 290 ASN A O 1
ATOM 2338 N N . GLN A 1 291 ? -35.121 -3.914 41.108 1.00 72.12 291 GLN A N 1
ATOM 2339 C CA . GLN A 1 291 ? -36.067 -2.900 40.640 1.00 72.12 291 GLN A CA 1
ATOM 2340 C C . GLN A 1 291 ? -36.667 -3.224 39.262 1.00 72.12 291 GLN A C 1
ATOM 2342 O O . GLN A 1 291 ? -37.585 -2.539 38.823 1.00 72.12 291 GLN A O 1
ATOM 2347 N N . GLY A 1 292 ? -36.218 -4.303 38.610 1.00 79.00 292 GLY A N 1
ATOM 2348 C CA . GLY A 1 292 ? -36.898 -4.889 37.450 1.00 79.00 292 GLY A CA 1
ATOM 2349 C C . GLY A 1 292 ? -36.410 -4.421 36.077 1.00 79.00 292 GLY A C 1
ATOM 2350 O O . GLY A 1 292 ? -37.043 -4.782 35.085 1.00 79.00 292 GLY A O 1
ATOM 2351 N N . TYR A 1 293 ? -35.301 -3.678 35.998 1.00 85.50 293 TYR A N 1
ATOM 2352 C CA . TYR A 1 293 ? -34.663 -3.325 34.725 1.00 85.50 293 TYR A CA 1
ATOM 2353 C C . TYR A 1 293 ? -33.946 -4.542 34.129 1.00 85.50 293 TYR A C 1
ATOM 2355 O O . TYR A 1 293 ? -33.189 -5.228 34.814 1.00 85.50 293 TYR A O 1
ATOM 2363 N N . ARG A 1 294 ? -34.185 -4.827 32.849 1.00 86.00 294 ARG A N 1
ATOM 2364 C CA . ARG A 1 294 ? -33.674 -6.034 32.173 1.00 86.00 294 ARG A CA 1
ATOM 2365 C C . ARG A 1 294 ? -32.362 -5.819 31.430 1.00 86.00 294 ARG A C 1
ATOM 2367 O O . ARG A 1 294 ? -31.692 -6.793 31.104 1.00 86.00 294 ARG A O 1
ATOM 2374 N N . ASN A 1 295 ? -32.055 -4.572 31.101 1.00 90.25 295 ASN A N 1
ATOM 2375 C CA . ASN A 1 295 ? -30.902 -4.160 30.311 1.00 90.25 295 ASN A CA 1
ATOM 2376 C C . ASN A 1 295 ? -30.517 -2.720 30.680 1.00 90.25 295 ASN A C 1
ATOM 2378 O O . ASN A 1 295 ? -31.263 -2.007 31.363 1.00 90.25 295 ASN A O 1
ATOM 2382 N N . TRP A 1 296 ? -29.351 -2.291 30.215 1.00 93.12 296 TRP A N 1
ATOM 2383 C CA . TRP A 1 296 ? -28.796 -0.972 30.504 1.00 93.12 296 TRP A CA 1
ATOM 2384 C C . TRP A 1 296 ? -29.630 0.153 29.893 1.00 93.12 296 TRP A C 1
ATOM 2386 O O . TRP A 1 296 ? -29.700 1.232 30.471 1.00 93.12 296 TRP A O 1
ATOM 2396 N N . TRP A 1 297 ? -30.315 -0.087 28.774 1.00 94.50 297 TRP A N 1
ATOM 2397 C CA . TRP A 1 297 ? -31.199 0.905 28.158 1.00 94.50 297 TRP A CA 1
ATOM 2398 C C . TRP A 1 297 ? -32.419 1.236 29.026 1.00 94.50 297 TRP A C 1
ATOM 2400 O O . TRP A 1 297 ? -32.776 2.408 29.181 1.00 94.50 297 TRP A O 1
ATOM 2410 N N . GLU A 1 298 ? -33.046 0.224 29.628 1.00 92.62 298 GLU A N 1
ATOM 2411 C CA . GLU A 1 298 ? -34.150 0.405 30.574 1.00 92.62 298 GLU A CA 1
ATOM 2412 C C . GLU A 1 298 ? -33.685 1.147 31.828 1.00 92.62 298 GLU A C 1
ATOM 2414 O O . GLU A 1 298 ? -34.353 2.090 32.247 1.00 92.62 298 GLU A O 1
ATOM 2419 N N . ALA A 1 299 ? -32.523 0.784 32.379 1.00 92.12 299 ALA A N 1
ATOM 2420 C CA . ALA A 1 299 ? -31.947 1.478 33.529 1.00 92.12 299 ALA A CA 1
ATOM 2421 C C . ALA A 1 299 ? -31.553 2.930 33.202 1.00 92.12 299 ALA A C 1
ATOM 2423 O O . ALA A 1 299 ? -31.787 3.822 34.009 1.00 92.12 299 ALA A O 1
ATOM 2424 N N . LEU A 1 300 ? -31.024 3.196 32.005 1.00 92.75 300 LEU A N 1
ATOM 2425 C CA . LEU A 1 300 ? -30.681 4.549 31.555 1.00 92.75 300 LEU A CA 1
ATOM 2426 C C . LEU A 1 300 ? -31.937 5.416 31.364 1.00 92.75 300 LEU A C 1
ATOM 2428 O O . LEU A 1 300 ? -31.931 6.603 31.681 1.00 92.75 300 LEU A O 1
ATOM 2432 N N . THR A 1 301 ? -33.022 4.813 30.869 1.00 92.00 301 THR A N 1
ATOM 2433 C CA . THR A 1 301 ? -34.271 5.517 30.544 1.00 92.00 301 THR A CA 1
ATOM 2434 C C . THR A 1 301 ? -35.177 5.734 31.755 1.00 92.00 301 THR A C 1
ATOM 2436 O O . THR A 1 301 ? -35.841 6.767 31.848 1.00 92.00 301 THR A O 1
ATOM 2439 N N . HIS A 1 302 ? -35.268 4.735 32.631 1.00 89.75 302 HIS A N 1
ATOM 2440 C CA . HIS A 1 302 ? -36.252 4.659 33.713 1.00 89.75 302 HIS A CA 1
ATOM 2441 C C . HIS A 1 302 ? -35.618 4.594 35.103 1.00 89.75 302 HIS A C 1
ATOM 2443 O O . HIS A 1 302 ? -36.351 4.549 36.085 1.00 89.75 302 HIS A O 1
ATOM 2449 N N . GLY A 1 303 ? -34.286 4.587 35.198 1.00 85.31 303 GLY A N 1
ATOM 2450 C CA . GLY A 1 303 ? -33.577 4.668 36.465 1.00 85.31 303 GLY A CA 1
ATOM 2451 C C . GLY A 1 303 ? -33.923 5.958 37.200 1.00 85.31 303 GLY A C 1
ATOM 2452 O O . GLY A 1 303 ? -33.746 7.063 36.687 1.00 85.31 303 GLY A O 1
ATOM 2453 N N . GLU A 1 304 ? -34.425 5.813 38.421 1.00 82.94 304 GLU A N 1
ATOM 2454 C CA . GLU A 1 304 ? -34.748 6.921 39.317 1.00 82.94 304 GLU A CA 1
ATOM 2455 C C . GLU A 1 304 ? -33.956 6.790 40.625 1.00 82.94 304 GLU A C 1
ATOM 2457 O O . GLU A 1 304 ? -33.415 5.730 40.941 1.00 82.94 304 GLU A O 1
ATOM 2462 N N . ASN A 1 305 ? -33.904 7.870 41.411 1.00 83.38 305 ASN A N 1
ATOM 2463 C CA . ASN A 1 305 ? -33.269 7.905 42.736 1.00 83.38 305 ASN A CA 1
ATOM 2464 C C . ASN A 1 305 ? -31.745 7.664 42.734 1.00 83.38 305 ASN A C 1
ATOM 2466 O O . ASN A 1 305 ? -31.214 7.018 43.636 1.00 83.38 305 ASN A O 1
ATOM 2470 N N . HIS A 1 306 ? -31.029 8.227 41.758 1.00 87.06 306 HIS A N 1
ATOM 2471 C CA . HIS A 1 306 ? -29.563 8.238 41.730 1.00 87.06 306 HIS A CA 1
ATOM 2472 C C . HIS A 1 306 ? -29.014 9.622 41.351 1.00 87.06 306 HIS A C 1
ATOM 2474 O O . HIS A 1 306 ? -29.688 10.434 40.717 1.00 87.06 306 HIS A O 1
ATOM 2480 N N . SER A 1 307 ? -27.759 9.892 41.719 1.00 89.62 307 SER A N 1
ATOM 2481 C CA . SER A 1 307 ? -27.130 11.21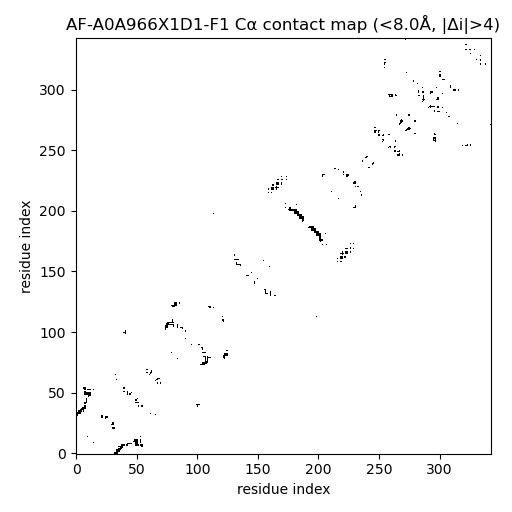9 41.603 1.00 89.62 307 SER A CA 1
ATOM 2482 C C . SER A 1 307 ? -26.968 11.742 40.167 1.00 89.62 307 SER A C 1
ATOM 2484 O O . SER A 1 307 ? -26.757 12.935 39.975 1.00 89.62 307 SER A O 1
ATOM 2486 N N . TYR A 1 308 ? -27.079 10.872 39.159 1.00 92.12 308 TYR A N 1
ATOM 2487 C CA . TYR A 1 308 ? -26.821 11.184 37.744 1.00 92.12 308 TYR A CA 1
ATOM 2488 C C . TYR A 1 308 ? -28.088 11.217 36.875 1.00 92.12 308 TYR A C 1
ATOM 2490 O O . TYR A 1 308 ? -28.000 11.231 35.649 1.00 92.12 308 TYR A O 1
ATOM 2498 N N . GLN A 1 309 ? -29.274 11.233 37.492 1.00 91.12 309 GLN A N 1
ATOM 2499 C CA . GLN A 1 309 ? -30.556 11.098 36.792 1.00 91.12 309 GLN A CA 1
ATOM 2500 C C . GLN A 1 309 ? -30.748 12.136 35.674 1.00 91.12 309 GLN A C 1
ATOM 2502 O O . GLN A 1 309 ? -31.132 11.780 34.564 1.00 91.12 309 GLN A O 1
ATOM 2507 N N . ALA A 1 310 ? -30.418 13.408 35.923 1.00 91.44 310 ALA A N 1
ATOM 2508 C CA . ALA A 1 310 ? -30.559 14.470 34.922 1.00 91.44 310 ALA A CA 1
ATOM 2509 C C . ALA A 1 310 ? -29.659 14.252 33.689 1.00 91.44 310 ALA A C 1
ATOM 2511 O O . ALA A 1 310 ? -30.078 14.482 32.555 1.00 91.44 310 ALA A O 1
ATOM 2512 N N . GLN A 1 311 ? -28.432 13.768 33.900 1.00 93.25 311 GLN A N 1
ATOM 2513 C CA . GLN A 1 311 ? -27.503 13.468 32.812 1.00 93.25 311 GLN A CA 1
ATOM 2514 C C . GLN A 1 311 ? -27.986 12.263 32.000 1.00 93.25 311 GLN A C 1
ATOM 2516 O O . GLN A 1 311 ? -28.004 12.321 30.773 1.00 93.25 311 GLN A O 1
ATOM 2521 N N . PHE A 1 312 ? -28.440 11.198 32.667 1.00 94.56 312 PHE A N 1
ATOM 2522 C CA . PHE A 1 312 ? -28.951 9.998 31.995 1.00 94.56 312 PHE A CA 1
ATOM 2523 C C . PHE A 1 312 ? -30.217 10.299 31.183 1.00 94.56 312 PHE A C 1
ATOM 2525 O O . PHE A 1 312 ? -30.367 9.798 30.068 1.00 94.56 312 PHE A O 1
ATOM 2532 N N . GLN A 1 313 ? -31.084 11.184 31.683 1.00 93.50 313 GLN A N 1
ATOM 2533 C CA . GLN A 1 313 ? -32.250 11.673 30.944 1.00 93.50 313 GLN A CA 1
ATOM 2534 C C . GLN A 1 313 ? -31.856 12.447 29.680 1.00 93.50 313 GLN A C 1
ATOM 2536 O O . GLN A 1 313 ? -32.431 12.191 28.622 1.00 93.50 313 GLN A O 1
ATOM 2541 N N . SER A 1 314 ? -30.859 13.334 29.766 1.00 93.31 314 SER A N 1
ATOM 2542 C CA . SER A 1 314 ? -30.340 14.078 28.608 1.00 93.31 314 SER A CA 1
ATOM 2543 C C . SER A 1 314 ? -29.786 13.137 27.529 1.00 93.31 314 SER A C 1
ATOM 2545 O O . SER A 1 314 ? -30.205 13.186 26.372 1.00 93.31 314 SER A O 1
ATOM 2547 N N . ILE A 1 315 ? -28.937 12.185 27.929 1.00 94.44 315 ILE A N 1
ATOM 2548 C CA . ILE A 1 315 ? -28.368 11.168 27.029 1.00 94.44 315 ILE A CA 1
ATOM 2549 C C . ILE A 1 315 ? -29.480 10.337 26.376 1.00 94.44 315 ILE A C 1
ATOM 2551 O O . ILE A 1 315 ? -29.501 10.150 25.158 1.00 94.44 315 ILE A O 1
ATOM 2555 N N . THR A 1 316 ? -30.445 9.875 27.173 1.00 94.69 316 THR A N 1
ATOM 2556 C CA . THR A 1 316 ? -31.592 9.104 26.678 1.00 94.69 316 THR A CA 1
ATOM 2557 C C . THR A 1 316 ? -32.399 9.897 25.654 1.00 94.69 316 THR A C 1
ATOM 2559 O O . THR A 1 316 ? -32.868 9.328 24.667 1.00 94.69 316 THR A O 1
ATOM 2562 N N . GLN A 1 317 ? -32.578 11.201 25.868 1.00 94.00 317 GLN A N 1
ATOM 2563 C CA . GLN A 1 317 ? -33.297 12.063 24.938 1.00 94.00 317 GLN A CA 1
ATOM 2564 C C . GLN A 1 317 ? -32.566 12.170 23.594 1.00 94.00 317 GLN A C 1
ATOM 2566 O O . GLN A 1 317 ? -33.213 11.983 22.563 1.00 94.00 317 GLN A O 1
ATOM 2571 N N . HIS A 1 318 ? -31.246 12.386 23.595 1.00 93.12 318 HIS A N 1
ATOM 2572 C CA . HIS A 1 318 ? -30.446 12.423 22.364 1.00 93.12 318 HIS A CA 1
ATOM 2573 C C . HIS A 1 318 ? -30.515 11.096 21.602 1.00 93.12 318 HIS A C 1
ATOM 2575 O O . HIS A 1 318 ? -30.860 11.074 20.421 1.00 93.12 318 HIS A O 1
ATOM 2581 N N . ILE A 1 319 ? -30.304 9.967 22.288 1.00 94.25 319 ILE A N 1
ATOM 2582 C CA . ILE A 1 319 ? -30.354 8.649 21.640 1.00 94.25 319 ILE A CA 1
ATOM 2583 C C . ILE A 1 319 ? -31.757 8.373 21.078 1.00 94.25 319 ILE A C 1
ATOM 2585 O O . ILE A 1 319 ? -31.880 7.898 19.952 1.00 94.25 319 ILE A O 1
ATOM 2589 N N . LYS A 1 320 ? -32.836 8.714 21.800 1.00 94.56 320 LYS A N 1
ATOM 2590 C CA . LYS A 1 320 ? -34.213 8.560 21.292 1.00 94.56 320 LYS A CA 1
ATOM 2591 C C . LYS A 1 320 ? -34.490 9.417 20.058 1.00 94.56 320 LYS A C 1
ATOM 2593 O O . LYS A 1 320 ? -35.176 8.945 19.154 1.00 94.56 320 LYS A O 1
ATOM 2598 N N . GLN A 1 321 ? -33.969 10.643 20.010 1.00 93.62 321 GLN A N 1
ATOM 2599 C CA . GLN A 1 321 ? -34.080 11.506 18.831 1.00 93.62 321 GLN A CA 1
ATOM 2600 C C . GLN A 1 321 ? -33.361 10.882 17.631 1.00 93.62 321 GLN A C 1
ATOM 2602 O O . GLN A 1 321 ? -33.941 10.784 16.551 1.00 93.62 321 GLN A O 1
ATOM 2607 N N . TRP A 1 322 ? -32.142 10.378 17.823 1.00 94.62 322 TRP A N 1
ATOM 2608 C CA . TRP A 1 322 ? -31.392 9.712 16.758 1.00 94.62 322 TRP A CA 1
ATOM 2609 C C . TRP A 1 322 ? -32.025 8.385 16.316 1.00 94.62 322 TRP A C 1
ATOM 2611 O O . TRP A 1 322 ? -32.037 8.098 15.122 1.00 94.62 322 TRP A O 1
ATOM 2621 N N . ILE A 1 323 ? -32.621 7.608 17.231 1.00 94.69 323 ILE A N 1
ATOM 2622 C CA . ILE A 1 323 ? -33.404 6.404 16.892 1.00 94.69 323 ILE A CA 1
ATOM 2623 C C . ILE A 1 323 ? -34.569 6.772 15.971 1.00 94.69 323 ILE A C 1
ATOM 2625 O O . ILE A 1 323 ? -34.896 6.019 15.054 1.00 94.69 323 ILE A O 1
ATOM 2629 N N . ASP A 1 324 ? -35.224 7.908 16.211 1.00 94.44 324 ASP A N 1
ATOM 2630 C CA . ASP A 1 324 ? -36.337 8.343 15.373 1.00 94.44 324 ASP A CA 1
ATOM 2631 C C . ASP A 1 324 ? -35.871 8.780 13.980 1.00 94.44 324 ASP A C 1
ATOM 2633 O O . ASP A 1 324 ? -36.433 8.340 12.976 1.00 94.44 324 ASP A O 1
ATOM 2637 N N . LEU A 1 325 ? -34.776 9.543 13.905 1.00 93.69 325 LEU A N 1
ATOM 2638 C CA . LEU A 1 325 ? -34.148 9.931 12.639 1.00 93.69 325 LEU A CA 1
ATOM 2639 C C . LEU A 1 325 ? -33.666 8.719 11.828 1.00 93.69 325 LEU A C 1
ATOM 2641 O O . LEU A 1 325 ? -33.857 8.679 10.612 1.00 93.69 325 LEU A O 1
ATOM 2645 N N . ALA A 1 326 ? -33.112 7.697 12.487 1.00 94.12 326 ALA A N 1
ATOM 2646 C CA . ALA A 1 326 ? -32.601 6.488 11.840 1.00 94.12 326 ALA A CA 1
ATOM 2647 C C . ALA A 1 326 ? -33.675 5.693 11.074 1.00 94.12 326 ALA A C 1
ATOM 2649 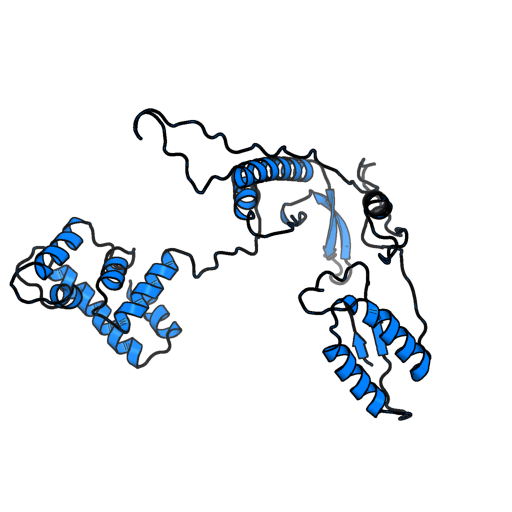O O . ALA A 1 326 ? -33.350 4.923 10.172 1.00 94.12 326 ALA A O 1
ATOM 2650 N N . LYS A 1 327 ? -34.963 5.885 11.391 1.00 93.38 327 LYS A N 1
ATOM 2651 C CA . LYS A 1 327 ? -36.080 5.262 10.655 1.00 93.38 327 LYS A CA 1
ATOM 2652 C C . LYS A 1 327 ? -36.329 5.907 9.292 1.00 93.38 327 LYS A C 1
ATOM 2654 O O . LYS A 1 327 ? -37.015 5.316 8.457 1.00 93.38 327 LYS A O 1
ATOM 2659 N N . HIS A 1 328 ? -35.852 7.133 9.097 1.00 94.31 328 HIS A N 1
ATOM 2660 C CA . HIS A 1 328 ? -36.248 7.992 7.984 1.00 94.31 328 HIS A CA 1
ATOM 2661 C C . HIS A 1 328 ? -35.069 8.500 7.154 1.00 94.31 328 HIS A C 1
ATOM 2663 O O . HIS A 1 328 ? -35.276 8.875 6.000 1.00 94.31 328 HIS A O 1
ATOM 2669 N N . LEU A 1 329 ? -33.855 8.492 7.706 1.00 93.25 329 LEU A N 1
ATOM 2670 C CA . LEU A 1 329 ? -32.657 8.994 7.044 1.00 93.25 329 LEU A CA 1
ATOM 2671 C C . LEU A 1 329 ? -31.717 7.867 6.589 1.00 93.25 329 LEU A C 1
ATOM 2673 O O . LEU A 1 329 ? -31.563 6.860 7.285 1.00 93.25 329 LEU A O 1
ATOM 2677 N N . PRO A 1 330 ? -31.032 8.039 5.444 1.00 94.75 330 PRO A N 1
ATOM 2678 C CA . PRO A 1 330 ? -29.831 7.280 5.122 1.00 94.75 330 PRO A CA 1
ATOM 2679 C C . PRO A 1 330 ? -28.757 7.412 6.213 1.00 94.75 330 PRO A C 1
ATOM 2681 O O . PRO A 1 330 ? -28.660 8.427 6.896 1.00 94.75 330 PRO A O 1
ATOM 2684 N N . VAL A 1 331 ? -27.888 6.403 6.329 1.00 91.62 331 VAL A N 1
ATOM 2685 C CA . VAL A 1 331 ? -26.850 6.349 7.378 1.00 91.62 331 VAL A CA 1
ATOM 2686 C C . VAL A 1 331 ? -25.901 7.554 7.347 1.00 91.62 331 VAL A C 1
ATOM 2688 O O . VAL A 1 331 ? -25.497 8.018 8.405 1.00 91.62 331 VAL A O 1
ATOM 2691 N N . HIS A 1 332 ? -25.554 8.082 6.169 1.00 92.12 332 HIS A N 1
ATOM 2692 C CA . HIS A 1 332 ? -24.658 9.241 6.077 1.00 92.12 332 HIS A CA 1
ATOM 2693 C C . HIS A 1 332 ? -25.312 10.518 6.621 1.00 92.12 332 HIS A C 1
ATOM 2695 O O . HIS A 1 332 ? -24.712 11.173 7.463 1.00 92.12 332 HIS A O 1
ATOM 2701 N N . ASP A 1 333 ? -26.562 10.801 6.240 1.00 92.88 333 ASP A N 1
ATOM 2702 C CA . ASP A 1 333 ? -27.315 11.950 6.760 1.00 92.88 333 ASP A CA 1
ATOM 2703 C C . ASP A 1 333 ? -27.528 11.837 8.278 1.00 92.88 333 ASP A C 1
ATOM 2705 O O . ASP A 1 333 ? -27.427 12.821 9.007 1.00 92.88 333 ASP A O 1
ATOM 2709 N N . LEU A 1 334 ? -27.793 10.624 8.778 1.00 92.81 334 LEU A N 1
ATOM 2710 C CA . LEU A 1 334 ? -27.915 10.364 10.213 1.00 92.81 334 LEU A CA 1
ATOM 2711 C C . LEU A 1 334 ? -26.614 10.681 10.963 1.00 92.81 334 LEU A C 1
ATOM 2713 O O . LEU A 1 334 ? -26.661 11.322 12.010 1.00 92.81 334 LEU A O 1
ATOM 2717 N N . LEU A 1 335 ? -25.468 10.235 10.443 1.00 91.88 335 LEU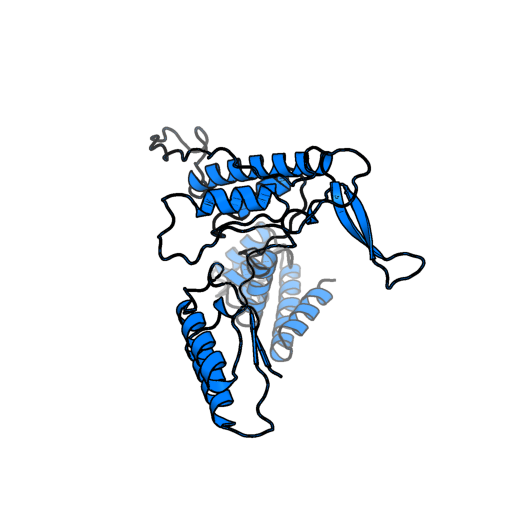 A N 1
ATOM 2718 C CA . LEU A 1 335 ? -24.164 10.504 11.051 1.00 91.88 335 LEU A CA 1
ATOM 2719 C C . LEU A 1 335 ? -23.810 11.995 11.006 1.00 91.88 335 LEU A C 1
ATOM 2721 O O . LEU A 1 335 ? -23.304 12.513 12.000 1.00 91.88 335 LEU A O 1
ATOM 2725 N N . A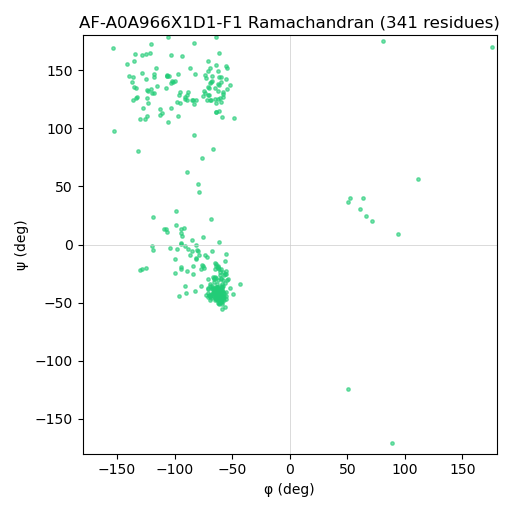SP A 1 336 ? -24.141 12.696 9.918 1.00 91.69 336 ASP A N 1
ATOM 2726 C CA . ASP A 1 336 ? -24.002 14.154 9.842 1.00 91.69 336 ASP A CA 1
ATOM 2727 C C . ASP A 1 336 ? -24.857 14.830 10.922 1.00 91.69 336 ASP A C 1
ATOM 2729 O O . ASP A 1 336 ? -24.370 15.676 11.671 1.00 91.69 336 ASP A O 1
ATOM 2733 N N . HIS A 1 337 ? -26.115 14.409 11.084 1.00 89.19 337 HIS A N 1
ATOM 2734 C CA . HIS A 1 337 ? -26.977 14.914 12.151 1.00 89.19 337 HIS A CA 1
ATOM 2735 C C . HIS A 1 337 ? -26.398 14.669 13.547 1.00 89.19 337 HIS A C 1
ATOM 2737 O O . HIS A 1 337 ? -26.428 15.580 14.370 1.00 89.19 337 HIS A O 1
ATOM 2743 N N . VAL A 1 338 ? -25.862 13.478 13.828 1.00 87.88 338 VAL A N 1
ATOM 2744 C CA . VAL A 1 338 ? -25.191 13.175 15.105 1.00 87.88 338 VAL A CA 1
ATOM 2745 C C . VAL A 1 338 ? -24.005 14.114 15.323 1.00 87.88 338 VAL A C 1
ATOM 2747 O O . VAL A 1 338 ? -23.876 14.687 16.400 1.00 87.88 338 VAL A O 1
ATOM 2750 N N . TYR A 1 339 ? -23.177 14.320 14.298 1.00 85.19 339 TYR A N 1
ATOM 2751 C CA . TYR A 1 339 ? -21.994 15.172 14.385 1.00 85.19 339 TYR A CA 1
ATOM 2752 C C . TYR A 1 339 ? -22.345 16.641 14.665 1.00 85.19 339 TYR A C 1
ATOM 2754 O O . TYR A 1 339 ? -21.734 17.265 15.526 1.00 85.19 339 TYR A O 1
ATOM 2762 N N . PHE A 1 340 ? -23.362 17.184 13.989 1.00 82.31 340 PHE A N 1
ATOM 2763 C CA . PHE A 1 340 ? -23.766 18.590 14.132 1.00 82.31 340 PHE A CA 1
ATOM 2764 C C . PHE A 1 340 ? -24.755 18.859 15.275 1.00 82.31 340 PHE A C 1
ATOM 2766 O O . PHE A 1 340 ? -25.034 20.018 15.566 1.00 82.31 340 PHE A O 1
ATOM 2773 N N . SER A 1 341 ? -25.306 17.820 15.910 1.00 71.69 341 SER A N 1
ATOM 2774 C CA . SER A 1 341 ? -26.148 17.948 17.114 1.00 71.69 341 SER A CA 1
ATOM 2775 C C . SER A 1 341 ? -25.370 17.778 18.423 1.00 71.69 341 SER A C 1
ATOM 2777 O O . SER A 1 341 ? -25.973 17.833 19.493 1.00 71.69 341 SER A O 1
ATOM 2779 N N . GLY A 1 342 ? -24.054 17.549 18.337 1.00 57.41 342 GLY A N 1
ATOM 2780 C CA . GLY A 1 342 ? -23.145 17.442 19.481 1.00 57.41 342 GLY A CA 1
ATOM 2781 C C . GLY A 1 342 ? -22.606 18.777 20.018 1.00 57.41 342 GLY A C 1
ATOM 2782 O O . GLY A 1 342 ? -21.934 18.756 21.049 1.00 57.41 342 GLY A O 1
ATOM 2783 N N . ASP A 1 343 ? -22.905 19.895 19.346 1.00 39.31 343 ASP A N 1
ATOM 2784 C CA . ASP A 1 343 ? -22.719 21.281 19.820 1.00 39.31 343 ASP A CA 1
ATOM 2785 C C . ASP A 1 343 ? -24.031 21.825 20.411 1.00 39.31 343 ASP A C 1
ATOM 2787 O O . ASP A 1 343 ? -23.968 22.601 21.398 1.00 39.31 343 ASP A O 1
#

Sequence (343 aa):
HILIDEFQDTNPLQWQILKSWLEAYGDDANRPKVFIVGDPKQSIYRFRRADPRLFTAATHFLEKHYGAALEEQNTTRRNAPKIVEAVNAIFAADRIPESYPFKEQDTHWTAPSLPEPAVYQSGEAYRLNLIPYEEPSEDQRFGNALEAALVDPHETPAKKQRAQEGRRIASLITHLIQTRRVLDEELDTSNSKVKRIVWRSARPGDFLLLVKRRAYLLEYETALRDAGLLYESPRLGGLLETLEVDDLIALLTILVTPGNDLALAQVLRSPLFALDETQMQTLAELVQSNQGYRNWWEALTHGENHSYQAQFQSITQHIKQWIDLAKHLPVHDLLDHVYFSGD

Secondary structure (DSSP, 8-state):
-EEE--GGG--HHHHHHHHHHHHTTTT-TTPPPEEE---GGG---GGGT--THHHHHHHHHHHHHH-PPP----EESSS-HHHHHHHHHHHTSTTS-TTS-----EE-------SS--TTTT-----PPPPPPPPPP-----S-TTTSPPP-TT--HHHHHHHHHHHHHHHHHHHHHHH-EEEEEEEETTEEEEEEEEEEE--GGG-----S-GGGHHHHHHHHHHTT-------SS-GGGSHHHHHHHHHHHHHH-TT-HHHHHHHHHSTTT---HHHHHHHHHHHHSTT---SHHHHHHH--SSTTHHHHHHHHHHHHHHHHHHTTS-HHHHHHHHHHT--

Solvent-accessible surface area (backbone atoms only — not comparable to full-atom values): 20771 Å² total; per-residue (Å²): 111,46,80,42,68,61,50,25,61,43,28,69,64,62,50,50,53,52,49,54,57,61,57,72,39,72,87,45,89,82,52,65,54,77,46,81,40,64,48,67,80,70,46,78,44,50,92,74,50,22,42,64,66,50,54,61,55,50,51,54,49,36,37,74,76,66,69,50,80,90,82,87,83,53,61,36,72,82,46,33,54,36,45,42,53,52,51,40,58,62,65,70,35,92,85,51,63,88,86,55,84,76,71,80,56,50,57,74,39,68,68,71,88,62,98,58,98,54,91,55,58,47,39,76,70,84,84,79,82,83,77,75,85,59,78,83,76,86,72,80,83,71,83,51,70,90,79,39,74,77,76,61,87,86,70,39,52,68,54,54,44,43,30,54,49,19,42,54,51,34,53,50,49,56,52,41,38,77,73,38,69,38,82,45,75,43,67,35,93,88,42,83,86,45,70,42,82,41,81,42,72,39,53,64,90,78,62,83,89,86,72,98,61,74,91,58,46,66,35,35,52,48,25,25,49,77,67,72,46,75,82,88,75,92,63,87,70,52,78,78,70,36,71,72,39,50,42,50,51,22,43,57,45,29,52,78,40,53,73,38,50,68,35,42,53,47,33,42,50,32,88,87,61,53,50,50,69,70,59,53,46,51,45,52,50,46,33,71,36,95,81,73,34,88,34,51,46,49,23,44,67,68,53,72,95,55,99,55,44,72,60,36,48,53,53,44,49,53,52,53,53,50,32,56,46,57,78,76,42,59,71,67,62,43,51,50,50,55,63,71,67,73,116

Radius of gyration: 31.7 Å; Cα contacts (8 Å, |Δi|>4): 330; chains: 1; bounding box: 68×53×87 Å